Protein AF-A0AAV8Y6T9-F1 (afdb_monomer)

Structure (mmCIF, N/CA/C/O backbone):
data_AF-A0AAV8Y6T9-F1
#
_entry.id   AF-A0AAV8Y6T9-F1
#
loop_
_atom_site.group_PDB
_atom_site.id
_atom_site.type_symbol
_atom_site.label_atom_id
_atom_site.label_alt_id
_atom_site.label_comp_id
_atom_site.label_asym_id
_atom_site.label_entity_id
_atom_site.label_seq_id
_atom_site.pdbx_PDB_ins_code
_atom_site.Cartn_x
_atom_site.Cartn_y
_atom_site.Cartn_z
_atom_site.occupancy
_atom_site.B_iso_or_equiv
_atom_site.auth_seq_id
_atom_site.auth_comp_id
_atom_site.auth_asym_id
_atom_site.auth_atom_id
_atom_site.pdbx_PDB_model_num
ATOM 1 N N . MET A 1 1 ? 7.790 -16.425 -6.623 1.00 87.94 1 MET A N 1
ATOM 2 C CA . MET A 1 1 ? 6.883 -15.996 -5.533 1.00 87.94 1 MET A CA 1
ATOM 3 C C . MET A 1 1 ? 5.404 -16.205 -5.833 1.00 87.94 1 MET A C 1
ATOM 5 O O . MET A 1 1 ? 4.692 -16.566 -4.906 1.00 87.94 1 MET A O 1
ATOM 9 N N . VAL A 1 2 ? 4.935 -16.051 -7.079 1.00 92.38 2 VAL A N 1
ATOM 10 C CA . VAL A 1 2 ? 3.501 -16.151 -7.433 1.00 92.38 2 VAL A CA 1
ATOM 11 C C . VAL A 1 2 ? 2.745 -17.335 -6.791 1.00 92.38 2 VAL A C 1
ATOM 13 O O . VAL A 1 2 ? 1.744 -17.081 -6.124 1.00 92.38 2 VAL A O 1
ATOM 16 N N . PRO A 1 3 ? 3.223 -18.601 -6.853 1.00 91.25 3 PRO A N 1
ATOM 17 C CA . PRO A 1 3 ? 2.473 -19.724 -6.280 1.00 91.25 3 PRO A CA 1
ATOM 18 C C . PRO A 1 3 ? 2.304 -19.658 -4.758 1.00 91.25 3 PRO A C 1
ATOM 20 O O . PRO A 1 3 ? 1.358 -20.244 -4.241 1.00 91.25 3 PRO A O 1
ATOM 23 N N . VAL A 1 4 ? 3.227 -18.984 -4.060 1.00 92.00 4 VAL A N 1
ATOM 24 C CA . VAL A 1 4 ? 3.177 -18.766 -2.606 1.00 92.00 4 VAL A CA 1
ATOM 25 C C . VAL A 1 4 ? 2.139 -17.705 -2.276 1.00 92.00 4 VAL A C 1
ATOM 27 O O . VAL A 1 4 ? 1.294 -17.941 -1.423 1.00 92.00 4 VAL A O 1
ATOM 30 N N . LEU A 1 5 ? 2.177 -16.562 -2.971 1.00 94.25 5 LEU A N 1
ATOM 31 C CA . LEU A 1 5 ? 1.273 -15.437 -2.714 1.00 94.25 5 LEU A CA 1
ATOM 32 C C . LEU A 1 5 ? -0.199 -15.820 -2.939 1.00 94.25 5 LEU A C 1
ATOM 34 O O . LEU A 1 5 ? -1.061 -15.442 -2.150 1.00 94.25 5 LEU A O 1
ATOM 38 N N . ASN A 1 6 ? -0.485 -16.641 -3.954 1.00 94.25 6 ASN A N 1
ATOM 39 C CA . ASN A 1 6 ? -1.842 -17.150 -4.170 1.00 94.25 6 ASN A CA 1
ATOM 40 C C . ASN A 1 6 ? -2.286 -18.111 -3.052 1.00 94.25 6 ASN A C 1
ATOM 42 O O . ASN A 1 6 ? -3.439 -18.077 -2.631 1.00 94.25 6 ASN A O 1
ATOM 46 N N . GLU A 1 7 ? -1.384 -18.959 -2.544 1.00 92.19 7 GLU A N 1
ATOM 47 C CA . GLU A 1 7 ? -1.729 -19.972 -1.535 1.00 92.19 7 GLU A CA 1
ATOM 48 C C . GLU A 1 7 ? -1.997 -19.359 -0.152 1.00 92.19 7 GLU A C 1
ATOM 50 O O . GLU A 1 7 ? -2.866 -19.834 0.576 1.00 92.19 7 GLU A O 1
ATOM 55 N N . ILE A 1 8 ? -1.286 -18.287 0.216 1.00 91.19 8 ILE A N 1
ATOM 56 C CA . ILE A 1 8 ? -1.434 -17.645 1.534 1.00 91.19 8 ILE A CA 1
ATOM 57 C C . ILE A 1 8 ? -2.688 -16.762 1.652 1.00 91.19 8 ILE A C 1
ATOM 59 O O . ILE A 1 8 ? -2.906 -16.152 2.698 1.00 91.19 8 ILE A O 1
ATOM 63 N N . GLY A 1 9 ? -3.516 -16.689 0.605 1.00 92.44 9 GLY A N 1
ATOM 64 C CA . GLY A 1 9 ? -4.764 -15.928 0.619 1.00 92.44 9 GLY A CA 1
ATOM 65 C C . GLY A 1 9 ? -4.553 -14.414 0.580 1.00 92.44 9 GLY A C 1
ATOM 66 O O . GLY A 1 9 ? -5.269 -13.671 1.253 1.00 92.44 9 GLY A O 1
ATOM 67 N N . THR A 1 10 ? -3.557 -13.943 -0.176 1.00 96.88 10 THR A N 1
ATOM 68 C CA . THR A 1 10 ? -3.344 -12.509 -0.391 1.00 96.88 10 THR A CA 1
ATOM 69 C C . THR A 1 10 ? -4.587 -11.883 -1.023 1.00 96.88 10 THR A C 1
ATOM 71 O O . THR A 1 10 ? -5.055 -12.326 -2.065 1.00 96.88 10 THR A O 1
ATOM 74 N N . HIS A 1 11 ? -5.120 -10.831 -0.399 1.00 97.31 11 HIS A N 1
ATOM 75 C CA . HIS A 1 11 ? -6.280 -10.101 -0.924 1.00 97.31 11 HIS A CA 1
ATOM 76 C C . HIS A 1 11 ? -5.881 -8.998 -1.906 1.00 97.31 11 HIS A C 1
ATOM 78 O O . HIS A 1 11 ? -6.668 -8.623 -2.769 1.00 97.31 11 HIS A O 1
ATOM 84 N N . CYS A 1 12 ? -4.689 -8.427 -1.726 1.00 97.81 12 CYS A N 1
ATOM 85 C CA . CYS A 1 12 ? -4.174 -7.316 -2.511 1.00 97.81 12 CYS A CA 1
ATOM 86 C C . CYS A 1 12 ? -2.682 -7.112 -2.212 1.00 97.81 12 CYS A C 1
ATOM 88 O O . CYS A 1 12 ? -2.240 -7.406 -1.099 1.00 97.81 12 CYS A O 1
ATOM 90 N N . ALA A 1 13 ? -1.933 -6.550 -3.158 1.00 98.31 13 ALA A N 1
ATOM 91 C CA . ALA A 1 13 ? -0.565 -6.070 -2.948 1.00 98.31 13 ALA A CA 1
ATOM 92 C C . ALA A 1 13 ? -0.372 -4.683 -3.578 1.00 98.31 13 ALA A C 1
ATOM 94 O O . ALA A 1 13 ? -1.159 -4.283 -4.431 1.00 98.31 13 ALA A O 1
ATOM 95 N N . VAL A 1 14 ? 0.661 -3.947 -3.169 1.00 98.50 14 VAL A N 1
ATOM 96 C CA . VAL A 1 14 ? 1.123 -2.724 -3.847 1.00 98.50 14 VAL A CA 1
ATOM 97 C C . VAL A 1 14 ? 2.447 -3.029 -4.534 1.00 98.50 14 VAL A C 1
ATOM 99 O O . VAL A 1 14 ? 3.271 -3.744 -3.965 1.00 98.50 14 VAL A O 1
ATOM 102 N N . LEU A 1 15 ? 2.633 -2.516 -5.749 1.00 98.31 15 LEU A N 1
ATOM 103 C CA . LEU A 1 15 ? 3.895 -2.670 -6.472 1.00 98.31 15 LEU A CA 1
ATOM 104 C C . LEU A 1 15 ? 5.011 -1.879 -5.776 1.00 98.31 15 LEU A C 1
ATOM 106 O O . LEU A 1 15 ? 4.829 -0.722 -5.390 1.00 98.31 15 LEU A O 1
ATOM 110 N N . GLY A 1 16 ? 6.169 -2.510 -5.627 1.00 97.38 16 GLY A N 1
ATOM 111 C CA . GLY A 1 16 ? 7.410 -1.908 -5.161 1.00 97.38 16 GLY A CA 1
ATOM 112 C C . GLY A 1 16 ? 8.439 -1.758 -6.273 1.00 97.38 16 GLY A C 1
ATOM 113 O O . GLY A 1 16 ? 8.248 -2.221 -7.394 1.00 97.38 16 GLY A O 1
ATOM 114 N N . ASN A 1 17 ? 9.572 -1.129 -5.956 1.00 96.75 17 ASN A N 1
ATOM 115 C CA . ASN A 1 17 ? 10.613 -0.859 -6.950 1.00 96.75 17 ASN A CA 1
ATOM 116 C C . ASN A 1 17 ? 11.182 -2.141 -7.575 1.00 96.75 17 ASN A C 1
ATOM 118 O O . ASN A 1 17 ? 11.379 -2.199 -8.785 1.00 96.75 17 ASN A O 1
ATOM 122 N N . HIS A 1 18 ? 11.380 -3.183 -6.765 1.00 96.62 18 HIS A N 1
ATOM 123 C CA . HIS A 1 18 ? 11.965 -4.446 -7.218 1.00 96.62 18 HIS A CA 1
ATOM 124 C C . HIS A 1 18 ? 11.031 -5.298 -8.088 1.00 96.62 18 HIS A C 1
ATOM 126 O O . HIS A 1 18 ? 11.507 -6.178 -8.802 1.00 96.62 18 HIS A O 1
ATOM 132 N N . ASP A 1 19 ? 9.723 -5.022 -8.105 1.00 97.12 19 ASP A N 1
ATOM 133 C CA . ASP A 1 19 ? 8.804 -5.706 -9.024 1.00 97.12 19 ASP A CA 1
ATOM 134 C C . ASP A 1 19 ? 9.111 -5.351 -10.492 1.00 97.12 19 ASP A C 1
ATOM 136 O O . ASP A 1 19 ? 8.829 -6.128 -11.403 1.00 97.12 19 ASP A O 1
ATOM 140 N N . PHE A 1 20 ? 9.757 -4.203 -10.726 1.00 97.12 20 PHE A N 1
ATOM 141 C CA . PHE A 1 20 ? 10.131 -3.725 -12.054 1.00 97.12 20 PHE A CA 1
ATOM 142 C C . PHE A 1 20 ? 11.523 -4.178 -12.505 1.00 97.12 20 PHE A C 1
ATOM 144 O O . PHE A 1 20 ? 11.870 -3.940 -13.660 1.00 97.12 20 PHE A O 1
ATOM 151 N N . ASP A 1 21 ? 12.317 -4.856 -11.670 1.00 96.19 21 ASP A N 1
ATOM 152 C CA . ASP A 1 21 ? 13.718 -5.212 -11.976 1.00 96.19 21 ASP A CA 1
ATOM 153 C C . ASP A 1 21 ? 13.877 -6.028 -13.273 1.00 96.19 21 ASP A C 1
ATOM 155 O O . ASP A 1 21 ? 14.922 -5.986 -13.923 1.00 96.19 21 ASP A O 1
ATOM 159 N N . HIS A 1 22 ? 12.826 -6.749 -13.671 1.00 95.81 22 HIS A N 1
ATOM 160 C CA . HIS A 1 22 ? 12.786 -7.579 -14.877 1.00 95.81 22 HIS A CA 1
ATOM 161 C C . HIS A 1 22 ? 12.011 -6.944 -16.047 1.00 95.81 22 HIS A C 1
ATOM 163 O O . HIS A 1 22 ? 11.870 -7.562 -17.100 1.00 95.81 22 HIS A O 1
ATOM 169 N N . GLY A 1 23 ? 11.546 -5.702 -15.891 1.00 95.81 23 GLY A N 1
ATOM 170 C CA . GLY A 1 23 ? 10.786 -4.958 -16.895 1.00 95.81 23 GLY A CA 1
ATOM 171 C C . GLY A 1 23 ? 9.288 -5.270 -16.909 1.00 95.81 23 GLY A C 1
ATOM 172 O O . GLY A 1 23 ? 8.818 -6.240 -16.314 1.00 95.81 23 GLY A O 1
ATOM 173 N N . LEU A 1 24 ? 8.527 -4.417 -17.604 1.00 95.31 24 LEU A N 1
ATOM 174 C CA . LEU A 1 24 ? 7.059 -4.457 -17.606 1.00 95.31 24 LEU A CA 1
ATOM 175 C C . LEU A 1 24 ? 6.475 -5.723 -18.232 1.00 95.31 24 LEU A C 1
ATOM 177 O O . LEU A 1 24 ? 5.432 -6.181 -17.776 1.00 95.31 24 LEU A O 1
ATOM 181 N N . GLU A 1 25 ? 7.124 -6.294 -19.248 1.00 95.62 25 GLU A N 1
ATOM 182 C CA . GLU A 1 25 ? 6.633 -7.503 -19.920 1.00 95.62 25 GLU A CA 1
ATOM 183 C C . GLU A 1 25 ? 6.585 -8.687 -18.944 1.00 95.62 25 GLU A C 1
ATOM 185 O O . GLU A 1 25 ? 5.520 -9.256 -18.706 1.00 95.62 25 GLU A O 1
ATOM 190 N N . ILE A 1 26 ? 7.710 -8.976 -18.284 1.00 96.88 26 ILE A N 1
ATOM 191 C CA . ILE A 1 26 ? 7.815 -10.058 -17.295 1.00 96.88 26 ILE A CA 1
ATOM 192 C C . ILE A 1 26 ? 6.926 -9.777 -16.078 1.00 96.88 26 ILE A C 1
ATOM 194 O O . ILE A 1 26 ? 6.233 -10.677 -15.598 1.00 96.88 26 ILE A O 1
ATOM 198 N N . LEU A 1 27 ? 6.897 -8.531 -15.593 1.00 97.38 27 LEU A N 1
ATOM 199 C CA . LEU A 1 27 ? 6.003 -8.149 -14.500 1.00 97.38 27 LEU A CA 1
ATOM 200 C C . LEU A 1 27 ? 4.534 -8.423 -14.859 1.00 97.38 27 LEU A C 1
ATOM 202 O O . LEU A 1 27 ? 3.804 -9.001 -14.056 1.00 97.38 27 LEU A O 1
ATOM 206 N N . SER A 1 28 ? 4.111 -8.075 -16.076 1.00 96.62 28 SER A N 1
ATOM 207 C CA . SER A 1 28 ? 2.737 -8.295 -16.542 1.00 96.62 28 SER A CA 1
ATOM 208 C C . SER A 1 28 ? 2.383 -9.782 -16.581 1.00 96.62 28 SER A C 1
ATOM 210 O O . SER A 1 28 ? 1.285 -10.165 -16.171 1.00 96.62 28 SER A O 1
ATOM 212 N N . GLU A 1 29 ? 3.315 -10.644 -17.000 1.00 97.56 29 GLU A N 1
ATOM 213 C CA . GLU A 1 29 ? 3.132 -12.098 -16.948 1.00 97.56 29 GLU A CA 1
ATOM 214 C C . GLU A 1 29 ? 2.945 -12.611 -15.515 1.00 97.56 29 GLU A C 1
ATOM 216 O O . GLU A 1 29 ? 2.128 -13.505 -15.283 1.00 97.56 29 GLU A O 1
ATOM 221 N N . TRP A 1 30 ? 3.686 -12.075 -14.541 1.00 97.44 30 TRP A N 1
ATOM 222 C CA . TRP A 1 30 ? 3.563 -12.478 -13.136 1.00 97.44 30 TRP A CA 1
ATOM 223 C C . TRP A 1 30 ? 2.281 -11.971 -12.489 1.00 97.44 30 TRP A C 1
ATOM 225 O O . TRP A 1 30 ? 1.612 -12.744 -11.802 1.00 97.44 30 TRP A O 1
ATOM 235 N N . VAL A 1 31 ? 1.899 -10.718 -12.749 1.00 97.62 31 VAL A N 1
ATOM 236 C CA . VAL A 1 31 ? 0.624 -10.145 -12.296 1.00 97.62 31 VAL A CA 1
ATOM 237 C C . VAL A 1 31 ? -0.547 -10.973 -12.832 1.00 97.62 31 VAL A C 1
ATOM 239 O O . VAL A 1 31 ? -1.445 -11.329 -12.070 1.00 97.62 31 VAL A O 1
ATOM 242 N N . ALA A 1 32 ? -0.509 -11.380 -14.104 1.00 97.50 32 ALA A N 1
ATOM 243 C CA . ALA A 1 32 ? -1.546 -12.219 -14.711 1.00 97.50 32 ALA A CA 1
ATOM 244 C C . ALA A 1 32 ? -1.659 -13.628 -14.093 1.00 97.50 32 ALA A C 1
ATOM 246 O O . ALA A 1 32 ? -2.690 -14.281 -14.247 1.00 97.50 32 ALA A O 1
ATOM 247 N N . GLN A 1 33 ? -0.620 -14.105 -13.403 1.00 97.12 33 GLN A N 1
ATOM 248 C CA . GLN A 1 33 ? -0.614 -15.394 -12.706 1.00 97.12 33 GLN A CA 1
ATOM 249 C C . GLN A 1 33 ? -1.032 -15.285 -11.227 1.00 97.12 33 GLN A C 1
ATOM 251 O O . GLN A 1 33 ? -1.174 -16.313 -10.559 1.00 97.12 33 GLN A O 1
ATOM 256 N N . THR A 1 34 ? -1.218 -14.073 -10.692 1.00 97.62 34 THR A N 1
ATOM 257 C CA . THR A 1 34 ? -1.712 -13.874 -9.320 1.00 97.62 34 THR A CA 1
ATOM 258 C C . THR A 1 34 ? -3.238 -13.863 -9.242 1.00 97.62 34 THR A C 1
ATOM 260 O O . THR A 1 34 ? -3.909 -13.316 -10.113 1.00 97.62 34 THR A O 1
ATOM 263 N N . ASP A 1 35 ? -3.791 -14.430 -8.167 1.00 96.75 35 ASP A N 1
ATOM 264 C CA . ASP A 1 35 ? -5.248 -14.531 -7.947 1.00 96.75 35 ASP A CA 1
ATOM 265 C C . ASP A 1 35 ? -5.846 -13.287 -7.254 1.00 96.75 35 ASP A C 1
ATOM 267 O O . ASP A 1 35 ? -7.012 -13.267 -6.856 1.00 96.75 35 ASP A O 1
ATOM 271 N N . PHE A 1 36 ? -5.046 -12.231 -7.105 1.00 97.94 36 PHE A N 1
ATOM 272 C CA . PHE A 1 36 ? -5.386 -10.995 -6.409 1.00 97.94 36 PHE A CA 1
ATOM 273 C C . PHE A 1 36 ? -4.881 -9.775 -7.190 1.00 97.94 36 PHE A C 1
ATOM 275 O O . PHE A 1 36 ? -3.949 -9.883 -7.986 1.00 97.94 36 PHE A O 1
ATOM 282 N N . PRO A 1 37 ? -5.483 -8.591 -6.992 1.00 98.06 37 PRO A N 1
ATOM 283 C CA . PRO A 1 37 ? -5.026 -7.383 -7.657 1.00 98.06 37 PRO A CA 1
ATOM 284 C C . PRO A 1 37 ? -3.747 -6.811 -7.036 1.00 98.06 37 PRO A C 1
ATOM 286 O O . PRO A 1 37 ? -3.584 -6.761 -5.815 1.00 98.06 37 PRO A O 1
ATOM 289 N N . TRP A 1 38 ? -2.898 -6.269 -7.903 1.00 98.75 38 TRP A N 1
ATOM 290 C CA . TRP A 1 38 ? -1.819 -5.358 -7.536 1.00 98.75 38 TRP A CA 1
ATOM 291 C C . TRP A 1 38 ? -2.301 -3.914 -7.663 1.00 98.75 38 TRP A C 1
ATOM 293 O O . TRP A 1 38 ? -3.102 -3.601 -8.548 1.00 98.75 38 TRP A O 1
ATOM 303 N N . LEU A 1 39 ? -1.842 -3.032 -6.779 1.00 98.81 39 LEU A N 1
ATOM 304 C CA . LEU A 1 39 ? -2.210 -1.621 -6.766 1.00 98.81 39 LEU A CA 1
ATOM 305 C C . LEU A 1 39 ? -1.064 -0.737 -7.238 1.00 98.81 39 LEU A C 1
ATOM 307 O O . LEU A 1 39 ? 0.089 -0.921 -6.847 1.00 98.81 39 LEU A O 1
ATOM 311 N N . MET A 1 40 ? -1.448 0.262 -8.023 1.00 98.69 40 MET A N 1
ATOM 312 C CA . MET A 1 40 ? -0.648 1.415 -8.401 1.00 98.69 40 MET A CA 1
ATOM 313 C C . MET A 1 40 ? -1.616 2.590 -8.551 1.00 98.69 40 MET A C 1
ATOM 315 O O . MET A 1 40 ? -2.351 2.690 -9.529 1.00 98.69 40 MET A O 1
ATOM 319 N N . SER A 1 41 ? -1.696 3.449 -7.542 1.00 98.75 41 SER A N 1
ATOM 320 C CA . SER A 1 41 ? -2.690 4.527 -7.488 1.00 98.75 41 SER A CA 1
ATOM 321 C C . SER A 1 41 ? -2.174 5.851 -8.035 1.00 98.75 41 SER A C 1
ATOM 323 O O . SER A 1 41 ? -2.980 6.703 -8.405 1.00 98.75 41 SER A O 1
ATOM 325 N N . ASN A 1 42 ? -0.855 6.051 -8.048 1.00 98.62 42 ASN A N 1
ATOM 326 C CA . ASN A 1 42 ? -0.250 7.359 -8.293 1.00 98.62 42 ASN A CA 1
ATOM 327 C C . ASN A 1 42 ? 0.881 7.355 -9.332 1.00 98.62 42 ASN A C 1
ATOM 329 O O . ASN A 1 42 ? 1.594 8.349 -9.446 1.00 98.62 42 ASN A O 1
ATOM 333 N N . VAL A 1 43 ? 1.019 6.283 -10.117 1.00 98.44 43 VAL A N 1
ATOM 334 C CA . VAL A 1 43 ? 1.915 6.249 -11.282 1.00 98.44 43 VAL A CA 1
ATOM 335 C C . VAL A 1 43 ? 1.167 5.700 -12.484 1.00 98.44 43 VAL A C 1
ATOM 337 O O . VAL A 1 43 ? 0.665 4.575 -12.461 1.00 98.44 43 VAL A O 1
ATOM 340 N N . MET A 1 44 ? 1.098 6.507 -13.535 1.00 98.31 44 MET A N 1
ATOM 341 C CA . MET A 1 44 ? 0.469 6.157 -14.803 1.00 98.31 44 MET A CA 1
ATOM 342 C C . MET A 1 44 ? 1.538 5.900 -15.856 1.00 98.31 44 MET A C 1
ATOM 344 O O . MET A 1 44 ? 2.531 6.622 -15.917 1.00 98.31 44 MET A O 1
ATOM 348 N N . ASP A 1 45 ? 1.310 4.902 -16.693 1.00 97.19 45 ASP A N 1
ATOM 349 C CA . ASP A 1 45 ? 2.041 4.694 -17.935 1.00 97.19 45 ASP A CA 1
ATOM 350 C C . ASP A 1 45 ? 1.466 5.632 -19.012 1.00 97.19 45 ASP A C 1
ATOM 352 O O . ASP A 1 45 ? 0.262 5.621 -19.290 1.00 97.19 45 ASP A O 1
ATOM 356 N N . ASN A 1 46 ? 2.323 6.475 -19.594 1.00 97.31 46 ASN A N 1
ATOM 357 C CA . ASN A 1 46 ? 1.926 7.482 -20.576 1.00 97.31 46 ASN A CA 1
ATOM 358 C C . ASN A 1 46 ? 1.554 6.872 -21.935 1.00 97.31 46 ASN A C 1
ATOM 360 O O . ASN A 1 46 ? 0.791 7.492 -22.676 1.00 97.31 46 ASN A O 1
ATOM 364 N N . GLU A 1 47 ? 2.062 5.682 -22.269 1.00 95.25 47 GLU A N 1
ATOM 365 C CA . GLU A 1 47 ? 1.729 4.991 -23.515 1.00 95.25 47 GLU A CA 1
ATOM 366 C C . GLU A 1 47 ? 0.303 4.442 -23.456 1.00 95.25 47 GLU A C 1
ATOM 368 O O . GLU A 1 47 ? -0.504 4.665 -24.362 1.00 95.25 47 GLU A O 1
ATOM 373 N N . THR A 1 48 ? -0.031 3.745 -22.370 1.00 96.00 48 THR A N 1
ATOM 374 C CA . THR A 1 48 ? -1.330 3.074 -22.243 1.00 96.00 48 THR A CA 1
ATOM 375 C C . THR A 1 48 ? -2.402 3.935 -21.580 1.00 96.00 48 THR A C 1
ATOM 377 O O . THR A 1 48 ? -3.593 3.635 -21.705 1.00 96.00 48 THR A O 1
ATOM 380 N N . GLY A 1 49 ? -2.014 4.985 -20.851 1.00 96.88 49 GLY A N 1
ATOM 381 C CA . GLY A 1 49 ? -2.912 5.783 -20.015 1.00 96.88 49 GLY A CA 1
ATOM 382 C C . GLY A 1 49 ? -3.495 5.007 -18.828 1.00 96.88 49 GLY A C 1
ATOM 383 O O . GLY A 1 49 ? -4.488 5.440 -18.239 1.00 96.88 49 GLY A O 1
ATOM 384 N N . ARG A 1 50 ? -2.921 3.846 -18.491 1.00 97.44 50 ARG A N 1
ATOM 385 C CA . ARG A 1 50 ? -3.330 2.970 -17.382 1.00 97.44 50 ARG A CA 1
ATOM 386 C C . ARG A 1 50 ? -2.294 3.030 -16.253 1.00 97.44 50 ARG A C 1
ATOM 388 O O . ARG A 1 50 ? -1.197 3.545 -16.469 1.00 97.44 50 ARG A O 1
ATOM 395 N N . PRO A 1 51 ? -2.619 2.559 -15.038 1.00 98.19 51 PRO A N 1
ATOM 396 C CA . PRO A 1 51 ? -1.621 2.499 -13.982 1.00 98.19 51 PRO A CA 1
ATOM 397 C C . PRO A 1 51 ? -0.454 1.590 -14.365 1.00 98.19 51 PRO A C 1
ATOM 399 O O . PRO A 1 51 ? -0.647 0.551 -15.001 1.00 98.19 51 PRO A O 1
ATOM 402 N N . LEU A 1 52 ? 0.750 1.991 -13.966 1.00 97.94 52 LEU A N 1
ATOM 403 C CA . LEU A 1 52 ? 1.980 1.280 -14.297 1.00 97.94 52 LEU A CA 1
ATOM 404 C C . LEU A 1 52 ? 1.959 -0.165 -13.756 1.00 97.94 52 LEU A C 1
ATOM 406 O O . LEU A 1 52 ? 1.477 -0.412 -12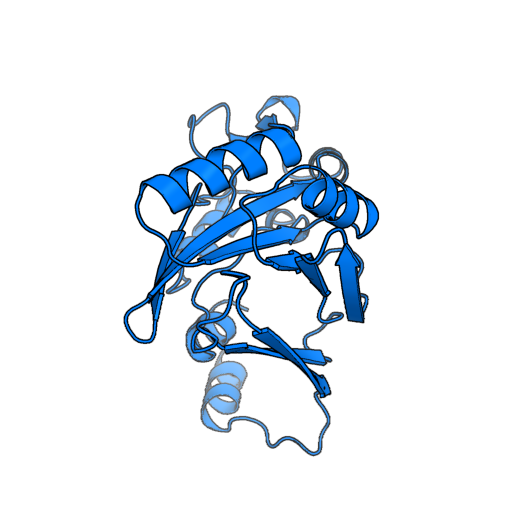.650 1.00 97.94 52 LEU A O 1
ATOM 410 N N . GLY A 1 53 ? 2.506 -1.111 -14.528 1.00 96.69 53 GLY A N 1
ATOM 411 C CA . GLY A 1 53 ? 2.674 -2.509 -14.103 1.00 96.69 53 GLY A CA 1
ATOM 412 C C . GLY A 1 53 ? 1.369 -3.302 -13.986 1.00 96.69 53 GLY A C 1
ATOM 413 O O . GLY A 1 53 ? 1.266 -4.171 -13.128 1.00 96.69 53 GLY A O 1
ATOM 414 N N . GLU A 1 54 ? 0.359 -2.974 -14.802 1.00 97.25 54 GLU A N 1
ATOM 415 C CA . GLU A 1 54 ? -0.985 -3.586 -14.759 1.00 97.25 54 GLU A CA 1
ATOM 416 C C . GLU A 1 54 ? -1.703 -3.401 -13.402 1.00 97.25 54 GLU A C 1
ATOM 418 O O . GLU A 1 54 ? -2.631 -4.136 -13.046 1.00 97.25 54 GLU A O 1
ATOM 423 N N . GLY A 1 55 ? -1.291 -2.384 -12.639 1.00 97.81 55 GLY A N 1
ATOM 424 C CA . GLY A 1 55 ? -1.878 -2.054 -11.350 1.00 97.81 55 GLY A CA 1
ATOM 425 C C . GLY A 1 55 ? -3.317 -1.541 -11.457 1.00 97.81 55 GLY A C 1
ATOM 426 O O . GLY A 1 55 ? -3.756 -0.970 -12.459 1.00 97.81 55 GLY A O 1
ATOM 427 N N . ARG A 1 56 ? -4.077 -1.703 -10.375 1.00 98.44 56 ARG A N 1
ATOM 428 C CA . ARG A 1 56 ? -5.371 -1.040 -10.180 1.00 98.44 56 ARG A CA 1
ATOM 429 C C . ARG A 1 56 ? -5.192 0.236 -9.369 1.00 98.44 56 ARG A C 1
ATOM 431 O O . ARG A 1 56 ? -4.380 0.282 -8.448 1.00 98.44 56 ARG A O 1
ATOM 438 N N . ILE A 1 57 ? -6.010 1.246 -9.666 1.00 98.38 57 ILE A N 1
ATOM 439 C CA . ILE A 1 57 ? -5.985 2.513 -8.921 1.00 98.38 57 ILE A CA 1
ATOM 440 C C . ILE A 1 57 ? -6.487 2.307 -7.490 1.00 98.38 57 ILE A C 1
ATOM 442 O O . ILE A 1 57 ? -5.884 2.814 -6.555 1.00 98.38 57 ILE A O 1
ATOM 446 N N . THR A 1 58 ? -7.574 1.564 -7.297 1.00 98.69 58 THR A N 1
ATOM 447 C CA . THR A 1 58 ? -8.110 1.220 -5.974 1.00 98.69 58 THR A CA 1
ATOM 448 C C . THR A 1 58 ? -8.645 -0.207 -5.979 1.00 98.69 58 THR A C 1
ATOM 450 O O . THR A 1 58 ? -8.857 -0.817 -7.035 1.00 98.69 58 THR A O 1
ATOM 453 N N . HIS A 1 59 ? -8.888 -0.752 -4.792 1.00 98.62 59 HIS A N 1
ATOM 454 C CA . HIS A 1 59 ? -9.612 -2.005 -4.626 1.00 98.62 59 HIS A CA 1
ATOM 455 C C . HIS A 1 59 ? -10.523 -1.938 -3.398 1.00 98.62 59 HIS A C 1
ATOM 457 O O . HIS A 1 59 ? -10.260 -1.181 -2.471 1.00 98.62 59 HIS A O 1
ATOM 463 N N . VAL A 1 60 ? -11.611 -2.707 -3.396 1.00 98.62 60 VAL A N 1
ATOM 464 C CA . VAL A 1 60 ? -12.525 -2.802 -2.255 1.00 98.62 60 VAL A CA 1
ATOM 465 C C . VAL A 1 60 ? -12.690 -4.267 -1.902 1.00 98.62 60 VAL A C 1
ATOM 467 O O . VAL A 1 60 ? -13.056 -5.074 -2.758 1.00 98.62 60 VAL A O 1
ATOM 470 N N . VAL A 1 61 ? -12.453 -4.592 -0.637 1.00 98.00 61 VAL A N 1
ATOM 471 C CA . VAL A 1 61 ? -12.675 -5.923 -0.073 1.00 98.00 61 VAL A CA 1
ATOM 472 C C . VAL A 1 61 ? -13.914 -5.877 0.812 1.00 98.00 61 VAL A C 1
ATOM 474 O O . VAL A 1 61 ? -14.099 -4.949 1.597 1.00 98.00 61 VAL A O 1
ATOM 477 N N . HIS A 1 62 ? -14.773 -6.886 0.682 1.00 96.94 62 HIS A N 1
ATOM 478 C CA . HIS A 1 62 ? -15.897 -7.089 1.588 1.00 96.94 62 HIS A CA 1
ATOM 479 C C . HIS A 1 62 ? -15.484 -8.093 2.659 1.00 96.94 62 HIS A C 1
ATOM 481 O O . HIS A 1 62 ? -15.176 -9.240 2.339 1.00 96.94 62 HIS A O 1
ATOM 487 N N . TRP A 1 63 ? -15.484 -7.671 3.919 1.00 93.75 63 TRP A N 1
ATOM 488 C CA . TRP A 1 63 ? -15.070 -8.515 5.033 1.00 93.75 63 TRP A CA 1
ATOM 489 C C . TRP A 1 63 ? -15.972 -8.281 6.234 1.00 93.75 63 TRP A C 1
ATOM 491 O O . TRP A 1 63 ? -16.173 -7.142 6.638 1.00 93.75 63 TRP A O 1
ATOM 501 N N . ASP A 1 64 ? -16.541 -9.357 6.775 1.00 91.50 64 ASP A N 1
ATOM 502 C CA . ASP A 1 64 ? -17.420 -9.315 7.951 1.00 91.50 64 ASP A CA 1
ATOM 503 C C . ASP A 1 64 ? -18.539 -8.251 7.864 1.00 91.50 64 ASP A C 1
ATOM 505 O O . ASP A 1 64 ? -18.786 -7.461 8.772 1.00 91.50 64 ASP A O 1
ATOM 509 N N . GLY A 1 65 ? -19.186 -8.167 6.695 1.00 92.69 65 GLY A N 1
ATOM 510 C CA . GLY A 1 65 ? -20.255 -7.196 6.433 1.00 92.69 65 GLY A CA 1
ATOM 511 C C . GLY A 1 65 ? -19.793 -5.747 6.223 1.00 92.69 65 GLY A C 1
ATOM 512 O O . GLY A 1 65 ? -20.640 -4.882 6.011 1.00 92.69 65 GLY A O 1
ATOM 513 N N . ARG A 1 66 ? -18.483 -5.478 6.234 1.00 94.88 66 ARG A N 1
ATOM 514 C CA . ARG A 1 66 ? -17.877 -4.159 6.005 1.00 94.88 66 ARG A CA 1
ATOM 515 C C . ARG A 1 66 ? -17.237 -4.053 4.631 1.00 94.88 66 ARG A C 1
ATOM 517 O O . ARG A 1 66 ? -16.808 -5.051 4.050 1.00 94.88 66 ARG A O 1
ATOM 524 N N . ARG A 1 67 ? -17.148 -2.827 4.123 1.00 97.69 67 ARG A N 1
ATOM 525 C CA . ARG A 1 67 ? -16.434 -2.477 2.891 1.00 97.69 67 ARG A CA 1
ATOM 526 C C . ARG A 1 67 ? -15.124 -1.789 3.240 1.00 97.69 67 ARG A C 1
ATOM 528 O O . ARG A 1 67 ? -15.126 -0.698 3.802 1.00 97.69 67 ARG A O 1
ATOM 535 N N . ILE A 1 68 ? -14.014 -2.426 2.889 1.00 98.44 68 ILE A N 1
ATOM 536 C CA . ILE A 1 68 ? -12.663 -1.939 3.159 1.00 98.44 68 ILE A CA 1
ATOM 537 C C . ILE A 1 68 ? -12.056 -1.456 1.845 1.00 98.44 68 ILE A C 1
ATOM 539 O O . ILE A 1 68 ? -11.814 -2.257 0.942 1.00 98.44 68 ILE A O 1
ATOM 543 N N . GLY A 1 69 ? -11.848 -0.149 1.728 1.00 98.75 69 GLY A N 1
ATOM 544 C CA . GLY A 1 69 ? -11.195 0.479 0.586 1.00 98.75 69 GLY A CA 1
ATOM 545 C C . GLY A 1 69 ? -9.675 0.388 0.696 1.00 98.75 69 GLY A C 1
ATOM 546 O O . GLY A 1 69 ? -9.115 0.530 1.779 1.00 98.75 69 GLY A O 1
ATOM 547 N N . LEU A 1 70 ? -9.009 0.160 -0.429 1.00 98.88 70 LEU A N 1
ATOM 548 C CA . LEU A 1 70 ? -7.564 -0.002 -0.533 1.00 98.88 70 LEU A CA 1
ATOM 549 C C . LEU A 1 70 ? -7.013 0.949 -1.600 1.00 98.88 70 LEU A C 1
ATOM 551 O O . LEU A 1 70 ? -7.527 0.991 -2.724 1.00 98.88 70 LEU A O 1
ATOM 555 N N . VAL A 1 71 ? -5.943 1.665 -1.258 1.00 98.81 71 VAL A N 1
ATOM 556 C CA . VAL A 1 71 ? -5.134 2.478 -2.182 1.00 98.81 71 VAL A CA 1
ATOM 557 C C . VAL A 1 71 ? -3.678 2.009 -2.129 1.00 98.81 71 VAL A C 1
ATOM 559 O O . VAL A 1 71 ? -3.210 1.606 -1.068 1.00 98.81 71 VAL A O 1
ATOM 562 N N . GLY A 1 72 ? -2.972 2.025 -3.260 1.00 98.75 72 GLY A N 1
ATOM 563 C CA . GLY A 1 72 ? -1.574 1.608 -3.388 1.00 98.75 72 GLY A CA 1
ATOM 564 C C . GLY A 1 72 ? -0.682 2.769 -3.801 1.00 98.75 72 GLY A C 1
ATOM 565 O O . GLY A 1 72 ? -0.706 3.166 -4.962 1.00 98.75 72 GLY A O 1
ATOM 566 N N . LEU A 1 73 ? 0.096 3.319 -2.875 1.00 98.81 73 LEU A N 1
ATOM 567 C CA . LEU A 1 73 ? 0.874 4.538 -3.106 1.00 98.81 73 LEU A CA 1
ATOM 568 C C . LEU A 1 73 ? 2.375 4.267 -3.077 1.00 98.81 73 LEU A C 1
ATOM 570 O O . LEU A 1 73 ? 2.881 3.531 -2.228 1.00 98.81 73 LEU A O 1
ATOM 574 N N . VAL A 1 74 ? 3.092 4.910 -3.989 1.00 98.44 74 VAL A N 1
ATOM 575 C CA . VAL A 1 74 ? 4.547 4.797 -4.102 1.00 98.44 74 VAL A CA 1
ATOM 576 C C . VAL A 1 74 ? 5.205 6.170 -4.063 1.00 98.44 74 VAL A C 1
ATOM 578 O O . VAL A 1 74 ? 4.559 7.186 -4.336 1.00 98.44 74 VAL A O 1
ATOM 581 N N . GLU A 1 75 ? 6.490 6.210 -3.720 1.00 95.50 75 GLU A N 1
ATOM 582 C CA . GLU A 1 75 ? 7.266 7.448 -3.679 1.00 95.50 75 GLU A CA 1
ATOM 583 C C . GLU A 1 75 ? 8.007 7.676 -4.999 1.00 95.50 75 GLU A C 1
ATOM 585 O O . GLU A 1 75 ? 8.388 6.732 -5.694 1.00 95.50 75 GLU A O 1
ATOM 590 N N . LYS A 1 76 ? 8.208 8.946 -5.360 1.00 95.19 76 LYS A N 1
ATOM 591 C CA . LYS A 1 76 ? 8.835 9.310 -6.636 1.00 95.19 76 LYS A CA 1
ATOM 592 C C . LYS A 1 76 ? 10.295 8.867 -6.690 1.00 95.19 76 LYS A C 1
ATOM 594 O O . LYS A 1 76 ? 10.817 8.530 -7.747 1.00 95.19 76 LYS A O 1
ATOM 599 N N . GLU A 1 77 ? 10.957 8.881 -5.542 1.00 93.69 77 GLU A N 1
ATOM 600 C CA . GLU A 1 77 ? 12.395 8.722 -5.435 1.00 93.69 77 GLU A CA 1
ATOM 601 C C . GLU A 1 77 ? 12.884 7.363 -5.925 1.00 93.69 77 GLU A C 1
ATOM 603 O O . GLU A 1 77 ? 13.943 7.323 -6.541 1.00 93.69 77 GLU A O 1
ATOM 608 N N . TRP A 1 78 ? 12.158 6.265 -5.682 1.00 92.44 78 TRP A N 1
ATOM 609 C CA . TRP A 1 78 ? 12.577 4.977 -6.240 1.00 92.44 78 TRP A CA 1
ATOM 610 C C . TRP A 1 78 ? 12.139 4.794 -7.692 1.00 92.44 78 TRP A C 1
ATOM 612 O O . TRP A 1 78 ? 12.841 4.103 -8.430 1.00 92.44 78 TRP A O 1
ATOM 622 N N . LEU A 1 79 ? 11.050 5.434 -8.139 1.00 91.19 79 LEU A N 1
ATOM 623 C CA . LEU A 1 79 ? 10.637 5.411 -9.550 1.00 91.19 79 LEU A CA 1
ATOM 624 C C . LEU A 1 79 ? 11.757 5.966 -10.443 1.00 91.19 79 LEU A C 1
ATOM 626 O O . LEU A 1 79 ? 12.099 5.365 -11.457 1.00 91.19 79 LEU A O 1
ATOM 630 N N . ASP A 1 80 ? 12.403 7.044 -9.992 1.00 90.69 80 ASP A N 1
ATOM 631 C CA . ASP A 1 80 ? 13.542 7.677 -10.667 1.00 90.69 80 ASP A CA 1
ATOM 632 C C . ASP A 1 80 ? 14.817 6.791 -10.687 1.00 90.69 80 ASP A C 1
ATOM 634 O O . ASP A 1 80 ? 15.796 7.137 -11.349 1.00 90.69 80 ASP A O 1
ATOM 638 N N . THR A 1 81 ? 14.838 5.658 -9.969 1.00 91.25 81 THR A N 1
ATOM 639 C CA . THR A 1 81 ? 16.001 4.745 -9.885 1.00 91.25 81 THR A CA 1
ATOM 640 C C . THR A 1 81 ? 15.851 3.449 -10.680 1.00 91.25 81 THR A C 1
ATOM 642 O O . THR A 1 81 ? 16.798 2.664 -10.741 1.00 91.25 81 THR A O 1
ATOM 645 N N . LEU A 1 82 ? 14.688 3.202 -11.286 1.00 93.25 82 LEU A N 1
ATOM 646 C CA . LEU A 1 82 ? 14.430 1.964 -12.017 1.00 93.25 82 LEU A CA 1
ATOM 647 C C . LE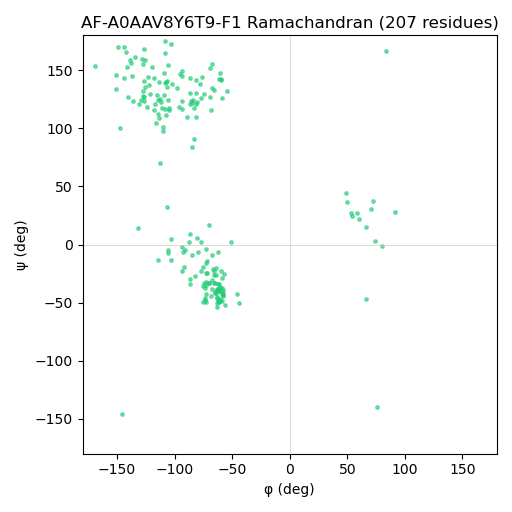U A 1 82 ? 15.262 1.904 -13.300 1.00 93.25 82 LEU A C 1
ATOM 649 O O . LEU A 1 82 ? 15.199 2.791 -14.144 1.00 93.25 82 LEU A O 1
ATOM 653 N N . ALA A 1 83 ? 16.016 0.821 -13.482 1.00 93.75 83 ALA A N 1
ATOM 654 C CA . ALA A 1 83 ? 16.836 0.635 -14.682 1.00 93.75 83 ALA A CA 1
ATOM 655 C C . ALA A 1 83 ? 16.017 0.237 -15.924 1.00 93.75 83 ALA A C 1
ATOM 657 O O . ALA A 1 83 ? 16.498 0.344 -17.050 1.00 93.75 83 ALA A O 1
ATOM 658 N N . THR A 1 84 ? 14.805 -0.269 -15.712 1.00 95.12 84 THR A N 1
ATOM 659 C CA . THR A 1 84 ? 13.939 -0.882 -16.730 1.00 95.12 84 THR A CA 1
ATOM 660 C C . THR A 1 84 ? 12.769 0.004 -17.138 1.00 95.12 84 THR A C 1
ATOM 662 O O . THR A 1 84 ? 12.051 -0.344 -18.072 1.00 95.12 84 THR A O 1
ATOM 665 N N . ILE A 1 85 ? 12.572 1.129 -16.447 1.00 93.19 85 ILE A N 1
ATOM 666 C CA . ILE A 1 85 ? 11.492 2.083 -16.687 1.00 93.19 85 ILE A CA 1
ATOM 667 C C . ILE A 1 85 ? 12.128 3.430 -16.988 1.00 93.19 85 ILE A C 1
ATOM 669 O O . ILE A 1 85 ? 12.968 3.901 -16.226 1.00 93.19 85 ILE A O 1
ATOM 673 N N . ASN A 1 86 ? 11.710 4.066 -18.078 1.00 92.38 86 ASN A N 1
ATOM 674 C CA . ASN A 1 86 ? 12.058 5.453 -18.343 1.00 92.38 86 ASN A CA 1
ATOM 675 C C . ASN A 1 86 ? 11.085 6.371 -17.577 1.00 92.38 86 ASN A C 1
ATOM 677 O O . ASN A 1 86 ? 9.890 6.354 -17.878 1.00 92.38 86 ASN A O 1
ATOM 681 N N . PRO A 1 87 ? 11.545 7.203 -16.624 1.00 88.88 87 PRO A N 1
ATOM 682 C CA . PRO A 1 87 ? 10.648 8.082 -15.875 1.00 88.88 87 PRO A CA 1
ATOM 683 C C . PRO A 1 87 ? 9.851 9.050 -16.762 1.00 88.88 87 PRO A C 1
ATOM 685 O O . PRO A 1 87 ? 8.725 9.392 -16.411 1.00 88.88 87 PRO A O 1
ATOM 688 N N . GLU A 1 88 ? 10.381 9.453 -17.926 1.00 92.12 88 GLU A N 1
ATOM 689 C CA . GLU A 1 88 ? 9.681 10.327 -18.888 1.00 92.12 88 GLU A CA 1
ATOM 690 C C . GLU A 1 88 ? 8.457 9.652 -19.538 1.00 92.12 88 GLU A C 1
ATOM 692 O O . GLU A 1 88 ? 7.539 10.327 -20.010 1.00 92.12 88 GLU A O 1
ATOM 697 N N . GLU A 1 89 ? 8.409 8.320 -19.531 1.00 94.75 89 GLU A N 1
ATOM 698 C CA . GLU A 1 89 ? 7.282 7.517 -20.025 1.00 94.75 89 GLU A CA 1
ATOM 699 C C . GLU A 1 89 ? 6.222 7.281 -18.944 1.00 94.75 89 GLU A C 1
ATOM 701 O O . GLU A 1 89 ? 5.197 6.651 -19.194 1.00 94.75 89 GLU A O 1
ATOM 706 N N . THR A 1 90 ? 6.421 7.840 -17.750 1.00 97.19 90 THR A N 1
ATOM 707 C CA . THR A 1 90 ? 5.470 7.740 -16.646 1.00 97.19 90 THR A CA 1
ATOM 708 C C . THR A 1 90 ? 4.979 9.111 -16.202 1.00 97.19 90 THR A C 1
ATOM 710 O O . THR A 1 90 ? 5.661 10.126 -16.341 1.00 97.19 90 THR A O 1
ATOM 713 N N . THR A 1 91 ? 3.774 9.154 -15.644 1.00 97.81 91 THR A N 1
ATOM 714 C CA . THR A 1 91 ? 3.263 10.318 -14.922 1.00 97.81 91 THR A CA 1
ATOM 715 C C . THR A 1 91 ? 3.092 9.947 -13.459 1.00 97.81 91 THR A C 1
ATOM 717 O O . THR A 1 91 ? 2.221 9.150 -13.108 1.00 97.81 91 THR A O 1
ATOM 720 N N . PHE A 1 92 ? 3.912 10.554 -12.605 1.00 98.12 92 PHE A N 1
ATOM 721 C CA . PHE A 1 92 ? 3.785 10.471 -11.155 1.00 98.12 92 PHE A CA 1
ATOM 722 C C . PHE A 1 92 ? 2.830 11.553 -10.637 1.00 98.12 92 PHE A C 1
ATOM 724 O O . PHE A 1 92 ? 2.992 12.735 -10.949 1.00 98.12 92 PHE A O 1
ATOM 731 N N . LEU A 1 93 ? 1.870 11.153 -9.808 1.00 98.19 93 LEU A N 1
ATOM 732 C CA . LEU A 1 93 ? 1.047 12.043 -8.995 1.00 98.19 93 LEU A CA 1
ATOM 733 C C . LEU A 1 93 ? 1.557 12.005 -7.548 1.00 98.19 93 LEU A C 1
ATOM 735 O O . LEU A 1 93 ? 1.866 10.931 -7.029 1.00 98.19 93 LEU A O 1
ATOM 739 N N . ASP A 1 94 ? 1.629 13.166 -6.890 1.00 98.38 94 ASP A N 1
ATOM 740 C CA . ASP A 1 94 ? 2.039 13.234 -5.484 1.00 98.38 94 ASP A CA 1
ATOM 741 C C . ASP A 1 94 ? 1.169 12.304 -4.625 1.00 98.38 94 ASP A C 1
ATOM 743 O O . ASP A 1 94 ? -0.059 12.272 -4.743 1.00 98.38 94 ASP A O 1
ATOM 747 N N . PHE A 1 95 ? 1.822 11.503 -3.783 1.00 98.50 95 PHE A N 1
ATOM 748 C CA . PHE A 1 95 ? 1.155 10.451 -3.022 1.00 98.50 95 PHE A CA 1
ATOM 749 C C . PHE A 1 95 ? 0.161 11.005 -1.993 1.00 98.50 95 PHE A C 1
ATOM 751 O O . PHE A 1 95 ? -0.806 10.318 -1.668 1.00 98.50 95 PHE A O 1
ATOM 758 N N . VAL A 1 96 ? 0.353 12.235 -1.501 1.00 98.62 96 VAL A N 1
ATOM 759 C CA . VAL A 1 96 ? -0.602 12.900 -0.606 1.00 98.62 96 VAL A CA 1
ATOM 760 C C . VAL A 1 96 ? -1.822 13.342 -1.401 1.00 98.62 96 VAL A C 1
ATOM 762 O O . VAL A 1 96 ? -2.944 13.040 -1.007 1.00 98.62 96 VAL A O 1
ATOM 765 N N . GLU A 1 97 ? -1.623 13.997 -2.547 1.00 98.56 97 GLU A N 1
ATOM 766 C CA . GLU A 1 97 ? -2.734 14.430 -3.406 1.00 98.56 97 GLU A CA 1
ATOM 767 C C . GLU A 1 97 ? -3.576 13.238 -3.887 1.00 98.56 97 GLU A C 1
ATOM 769 O O . GLU A 1 97 ? -4.809 13.252 -3.792 1.00 98.56 97 GLU A O 1
ATOM 774 N N . ALA A 1 98 ? -2.914 12.180 -4.366 1.00 98.62 98 ALA A N 1
ATOM 775 C CA . ALA A 1 98 ? -3.562 10.946 -4.793 1.00 98.62 98 ALA A CA 1
ATOM 776 C C . ALA A 1 98 ? -4.275 10.254 -3.623 1.00 98.62 98 ALA A C 1
ATOM 778 O O . ALA A 1 98 ? -5.454 9.914 -3.734 1.00 98.62 98 ALA A O 1
ATOM 779 N N . GLY A 1 99 ? -3.575 10.075 -2.498 1.00 98.62 99 GLY A N 1
ATOM 780 C CA . GLY A 1 99 ? -4.092 9.413 -1.306 1.00 98.62 99 GLY A CA 1
ATOM 781 C C . GLY A 1 99 ? -5.327 10.109 -0.748 1.00 98.62 99 GLY A C 1
ATOM 782 O O . GLY A 1 99 ? -6.350 9.459 -0.550 1.00 98.62 99 GLY A O 1
ATOM 783 N N . GLN A 1 100 ? -5.278 11.433 -0.583 1.00 98.38 100 GLN A N 1
ATOM 784 C CA . GLN A 1 100 ? -6.396 12.225 -0.074 1.00 98.38 100 GLN A CA 1
ATOM 785 C C . GLN A 1 100 ? -7.617 12.116 -0.989 1.00 98.38 100 GLN A C 1
ATOM 787 O O . GLN A 1 100 ? -8.722 11.831 -0.527 1.00 98.38 100 GLN A O 1
ATOM 792 N N . LYS A 1 101 ? -7.426 12.299 -2.301 1.00 98.62 101 LYS A N 1
ATOM 793 C CA . LYS A 1 101 ? -8.517 12.229 -3.279 1.00 98.62 101 LYS A CA 1
ATOM 794 C C . LYS A 1 101 ? -9.174 10.849 -3.302 1.00 98.62 101 LYS A C 1
ATOM 796 O O . LYS A 1 101 ? -10.400 10.753 -3.289 1.00 98.62 101 LYS A O 1
ATOM 801 N N . LEU A 1 102 ? -8.371 9.788 -3.373 1.00 98.81 102 LEU A N 1
ATOM 802 C CA . LEU A 1 102 ? -8.872 8.422 -3.515 1.00 98.81 102 LEU A CA 1
ATOM 803 C C . LEU A 1 102 ? -9.490 7.902 -2.216 1.00 98.81 102 LEU A C 1
ATOM 805 O O . LEU A 1 102 ? -10.519 7.234 -2.267 1.00 98.81 102 LEU A O 1
ATOM 809 N N . ALA A 1 103 ? -8.923 8.245 -1.057 1.00 98.62 103 ALA A N 1
ATOM 810 C CA . ALA A 1 103 ? -9.511 7.895 0.231 1.00 98.62 103 ALA A CA 1
ATOM 811 C C . ALA A 1 103 ? -10.878 8.568 0.422 1.00 98.62 103 ALA A C 1
ATOM 813 O O . ALA A 1 103 ? -11.856 7.884 0.732 1.00 98.62 103 ALA A O 1
ATOM 814 N N . ALA A 1 104 ? -10.982 9.869 0.125 1.00 98.56 104 ALA A N 1
ATOM 815 C CA . ALA A 1 104 ? -12.253 10.589 0.156 1.00 98.56 104 ALA A CA 1
ATOM 816 C C . ALA A 1 104 ? -13.290 9.966 -0.796 1.00 98.56 104 ALA A C 1
ATOM 818 O O . ALA A 1 104 ? -14.452 9.788 -0.425 1.00 98.56 104 ALA A O 1
ATOM 819 N N . GLN A 1 105 ? -12.875 9.586 -2.010 1.00 98.62 105 GLN A N 1
ATOM 820 C CA . GLN A 1 105 ? -13.739 8.890 -2.964 1.00 98.62 105 GLN A CA 1
ATOM 821 C C . GLN A 1 105 ? -14.236 7.547 -2.403 1.00 98.62 105 GLN A C 1
ATOM 823 O O . GLN A 1 105 ? -15.435 7.286 -2.430 1.00 98.62 105 GLN A O 1
ATOM 828 N N . LEU A 1 106 ? -13.351 6.711 -1.853 1.00 98.69 106 LEU A N 1
ATOM 829 C CA . LEU A 1 106 ? -13.718 5.406 -1.287 1.00 98.69 106 LEU A CA 1
ATOM 830 C C . LEU A 1 106 ? -14.702 5.539 -0.115 1.00 98.69 106 LEU A C 1
ATOM 832 O O . LEU A 1 106 ? -15.653 4.759 -0.019 1.00 98.69 106 LEU A O 1
ATOM 836 N N . LYS A 1 107 ? -14.521 6.547 0.749 1.00 97.69 107 LYS A N 1
ATOM 837 C CA . LYS A 1 107 ? -15.476 6.874 1.821 1.00 97.69 107 LYS A CA 1
ATOM 838 C C . LYS A 1 107 ? -16.834 7.301 1.251 1.00 97.69 107 LYS A C 1
ATOM 840 O O . LYS A 1 107 ? -17.859 6.785 1.688 1.00 97.69 107 LYS A O 1
ATOM 845 N N . GLN A 1 108 ? -16.863 8.167 0.232 1.00 97.94 108 GLN A N 1
ATOM 846 C CA . GLN A 1 108 ? -18.105 8.575 -0.452 1.00 97.94 108 GLN A CA 1
ATOM 847 C C . GLN A 1 108 ? -18.818 7.402 -1.133 1.00 97.94 108 GLN A C 1
ATOM 849 O O . GLN A 1 108 ? -20.046 7.343 -1.153 1.00 97.94 108 GLN A O 1
ATOM 854 N N . GLU A 1 109 ? -18.057 6.443 -1.654 1.00 97.75 109 GLU A N 1
ATOM 855 C CA . GLU A 1 109 ? -18.580 5.205 -2.227 1.00 97.75 109 GLU A CA 1
ATOM 856 C C . GLU A 1 109 ? -19.107 4.232 -1.166 1.00 97.75 109 GLU A C 1
ATOM 858 O O . GLU A 1 109 ? -19.671 3.201 -1.534 1.00 97.75 109 GLU A O 1
ATOM 863 N N . GLY A 1 110 ? -18.972 4.545 0.127 1.00 96.75 110 GLY A N 1
ATOM 864 C CA . GLY A 1 110 ? -19.515 3.782 1.248 1.00 96.75 110 GLY A CA 1
ATOM 865 C C . GLY A 1 110 ? -18.561 2.735 1.819 1.00 96.75 110 GLY A C 1
ATOM 866 O O . GLY A 1 110 ? -19.036 1.713 2.311 1.00 96.75 110 GLY A O 1
ATOM 867 N N . CYS A 1 111 ? -17.243 2.934 1.712 1.00 97.75 111 CYS A N 1
ATOM 868 C CA . CYS A 1 111 ? -16.277 2.134 2.466 1.00 97.75 111 CYS A CA 1
ATOM 869 C C . CYS A 1 111 ? -16.279 2.560 3.939 1.00 97.75 111 CYS A C 1
ATOM 871 O O . CYS A 1 111 ? -16.141 3.742 4.250 1.00 97.75 111 CYS A O 1
ATOM 873 N N . ASP A 1 112 ? -16.399 1.591 4.843 1.00 95.88 112 ASP A N 1
ATOM 874 C CA . ASP A 1 112 ? -16.348 1.809 6.290 1.00 95.88 112 ASP A CA 1
ATOM 875 C C . ASP A 1 112 ? -14.926 2.180 6.745 1.00 95.88 112 ASP A C 1
ATOM 877 O O . ASP A 1 112 ? -14.736 2.970 7.669 1.00 95.88 112 ASP A O 1
ATOM 881 N N . TYR A 1 113 ? -13.914 1.633 6.068 1.00 97.19 113 TYR A N 1
ATOM 882 C CA . TYR A 1 113 ? -12.506 1.760 6.436 1.00 97.19 113 TYR A CA 1
ATOM 883 C C . TYR A 1 113 ? -11.631 1.848 5.182 1.00 97.19 113 TYR A C 1
ATOM 885 O O . TYR A 1 113 ? -11.928 1.190 4.185 1.00 97.19 113 TYR A O 1
ATOM 893 N N . VAL A 1 114 ? -10.568 2.645 5.213 1.00 98.56 114 VAL A N 1
ATOM 894 C CA . VAL A 1 114 ? -9.639 2.856 4.100 1.00 98.56 114 VAL A CA 1
ATOM 895 C C . VAL A 1 114 ? -8.210 2.590 4.562 1.00 98.56 114 VAL A C 1
ATOM 897 O O . VAL A 1 114 ? -7.708 3.213 5.498 1.00 98.56 114 VAL A O 1
ATOM 900 N N . ILE A 1 115 ? -7.551 1.669 3.865 1.00 98.81 115 ILE A N 1
ATOM 901 C CA . ILE A 1 115 ? -6.169 1.259 4.095 1.00 98.81 115 ILE A CA 1
ATOM 902 C C . ILE A 1 115 ? -5.311 1.769 2.939 1.00 98.81 115 ILE A C 1
ATOM 904 O O . ILE A 1 115 ? -5.600 1.494 1.772 1.00 98.81 115 ILE A O 1
ATOM 908 N N . ALA A 1 116 ? -4.221 2.460 3.259 1.00 98.88 116 ALA A N 1
ATOM 909 C CA . ALA A 1 116 ? -3.168 2.731 2.291 1.00 98.88 116 ALA A CA 1
ATOM 910 C C . ALA A 1 116 ? -2.083 1.658 2.388 1.00 98.88 116 ALA A C 1
ATOM 912 O O . ALA A 1 116 ? -1.427 1.527 3.419 1.00 98.88 116 ALA A O 1
ATOM 913 N N . LEU A 1 117 ? -1.902 0.896 1.313 1.00 98.88 117 LEU A N 1
ATOM 914 C CA . LEU A 1 117 ? -0.728 0.059 1.099 1.00 98.88 117 LEU A CA 1
ATOM 915 C C . LEU A 1 117 ? 0.346 0.937 0.463 1.00 98.88 117 LEU A C 1
ATOM 917 O O . LEU A 1 117 ? 0.097 1.542 -0.581 1.00 98.88 117 LEU A O 1
ATOM 921 N N . THR A 1 118 ? 1.521 1.037 1.074 1.00 98.81 118 THR A N 1
ATOM 922 C CA . THR A 1 118 ? 2.568 1.930 0.574 1.00 98.81 118 THR A CA 1
ATOM 923 C C . THR A 1 118 ? 3.886 1.206 0.357 1.00 98.81 118 THR A C 1
ATOM 925 O O . THR A 1 118 ? 4.302 0.354 1.142 1.00 98.81 118 THR A O 1
ATOM 928 N N . HIS A 1 119 ? 4.572 1.566 -0.724 1.00 98.50 119 HIS A N 1
ATOM 929 C CA . HIS A 1 119 ? 5.970 1.206 -0.931 1.00 98.50 119 HIS A CA 1
ATOM 930 C C . HIS A 1 119 ? 6.814 2.479 -0.877 1.00 98.50 119 HIS A C 1
ATOM 932 O O . HIS A 1 119 ? 7.283 2.988 -1.895 1.00 98.50 119 HIS A O 1
ATOM 938 N N . MET A 1 120 ? 6.918 3.045 0.324 1.00 98.31 120 MET A N 1
ATOM 939 C CA . MET A 1 120 ? 7.550 4.335 0.596 1.00 98.31 120 MET A CA 1
ATOM 940 C C . MET A 1 120 ? 8.385 4.256 1.868 1.00 98.31 120 MET A C 1
ATOM 942 O O . MET A 1 120 ? 8.136 3.414 2.730 1.00 98.31 120 MET A O 1
ATOM 946 N N . ARG A 1 121 ? 9.348 5.166 2.013 1.00 98.06 121 ARG A N 1
ATOM 947 C CA . ARG A 1 121 ? 10.081 5.324 3.270 1.00 98.06 121 ARG A CA 1
ATOM 948 C C . ARG A 1 121 ? 9.184 5.904 4.359 1.00 98.06 121 ARG A C 1
ATOM 950 O O . ARG A 1 121 ? 8.301 6.721 4.089 1.00 98.06 121 ARG A O 1
ATOM 957 N N . THR A 1 122 ? 9.484 5.588 5.618 1.00 98.19 122 THR A N 1
ATOM 958 C CA . THR A 1 122 ? 8.778 6.091 6.808 1.00 98.19 122 THR A CA 1
ATOM 959 C C . THR A 1 122 ? 8.514 7.602 6.790 1.00 98.19 122 THR A C 1
ATOM 961 O O . THR A 1 122 ? 7.399 7.982 7.139 1.00 98.19 122 THR A O 1
ATOM 964 N N . PRO A 1 123 ? 9.438 8.494 6.381 1.00 98.25 123 PRO A N 1
ATOM 965 C CA . PRO A 1 123 ? 9.138 9.925 6.308 1.00 98.25 123 PRO A CA 1
ATOM 966 C C . PRO A 1 123 ? 7.966 10.271 5.374 1.00 98.25 123 PRO A C 1
ATOM 968 O O . PRO A 1 123 ? 7.162 11.140 5.708 1.00 98.25 123 PRO A O 1
ATOM 971 N N . ASN A 1 124 ? 7.835 9.576 4.242 1.00 98.50 124 ASN A N 1
ATOM 972 C CA . ASN A 1 124 ? 6.740 9.784 3.297 1.00 98.50 124 ASN A CA 1
ATOM 973 C C . ASN A 1 124 ? 5.425 9.184 3.815 1.00 98.50 124 ASN A C 1
ATOM 975 O O . ASN A 1 124 ? 4.383 9.824 3.688 1.00 98.50 124 ASN A O 1
ATOM 979 N N . ASP A 1 125 ? 5.467 8.043 4.511 1.00 98.62 125 ASP A N 1
ATOM 980 C CA . ASP A 1 125 ? 4.286 7.515 5.214 1.00 98.62 125 ASP A CA 1
ATOM 981 C C . ASP A 1 125 ? 3.804 8.446 6.333 1.00 98.62 125 ASP A C 1
ATOM 983 O O . ASP A 1 125 ? 2.602 8.639 6.511 1.00 98.62 125 ASP A O 1
ATOM 987 N N . ILE A 1 126 ? 4.729 9.064 7.076 1.00 98.62 126 ILE A N 1
ATOM 988 C CA . ILE A 1 126 ? 4.398 10.078 8.086 1.00 98.62 126 ILE A CA 1
ATOM 989 C C . ILE A 1 126 ? 3.726 11.275 7.411 1.00 98.62 126 ILE A C 1
ATOM 991 O O . ILE A 1 126 ? 2.643 11.674 7.832 1.00 98.62 126 ILE A O 1
ATOM 995 N N . LYS A 1 127 ? 4.308 11.798 6.323 1.00 98.56 127 LYS A N 1
ATOM 996 C CA . LYS A 1 127 ? 3.722 12.910 5.561 1.00 98.56 127 LYS A CA 1
ATOM 997 C C . LYS A 1 127 ? 2.323 12.564 5.039 1.00 98.56 127 LYS A C 1
ATOM 999 O O . LYS A 1 127 ? 1.432 13.412 5.085 1.00 98.56 127 LYS A O 1
ATOM 1004 N N . LEU A 1 128 ? 2.105 11.331 4.581 1.00 98.62 128 LEU A N 1
ATOM 1005 C CA . LEU A 1 128 ? 0.787 10.847 4.169 1.00 98.62 128 LEU A CA 1
ATOM 1006 C C . LEU A 1 128 ? -0.201 10.873 5.347 1.00 98.62 128 LEU A C 1
ATOM 1008 O O . LEU A 1 128 ? -1.277 11.454 5.223 1.00 98.62 128 LEU A O 1
ATOM 1012 N N . ALA A 1 129 ? 0.179 10.325 6.505 1.00 98.31 129 ALA A N 1
ATOM 1013 C CA . ALA A 1 129 ? -0.657 10.296 7.711 1.00 98.31 129 ALA A CA 1
ATOM 1014 C C . ALA A 1 129 ? -1.017 11.694 8.250 1.00 98.31 129 ALA A C 1
ATOM 1016 O O . ALA A 1 129 ? -2.099 11.896 8.813 1.00 98.31 129 ALA A O 1
ATOM 1017 N N . GLU A 1 130 ? -0.105 12.658 8.101 1.00 98.38 130 GLU A N 1
ATOM 1018 C CA . GLU A 1 130 ? -0.302 14.046 8.525 1.00 98.38 130 GLU A CA 1
ATOM 1019 C C . GLU A 1 130 ? -1.329 14.785 7.666 1.00 98.38 130 GLU A C 1
ATOM 1021 O O . GLU A 1 130 ? -2.041 15.638 8.193 1.00 98.38 130 GLU A O 1
ATOM 1026 N N . ASN A 1 131 ? -1.408 14.462 6.371 1.00 98.12 131 ASN A N 1
ATOM 1027 C CA . ASN A 1 131 ? -2.126 15.272 5.383 1.00 98.12 131 ASN A CA 1
ATOM 1028 C C . ASN A 1 131 ? -3.358 14.581 4.765 1.00 98.12 131 ASN A C 1
ATOM 1030 O O . ASN A 1 131 ? -4.170 15.253 4.136 1.00 98.12 131 ASN A O 1
ATOM 1034 N N . CYS A 1 132 ? -3.527 13.267 4.935 1.00 96.88 132 CYS A N 1
ATOM 1035 C CA . CYS A 1 132 ? -4.670 12.520 4.400 1.00 96.88 132 CYS A CA 1
ATOM 1036 C C . CYS A 1 132 ? -5.599 12.057 5.520 1.00 96.88 132 CYS A C 1
ATOM 1038 O O . CYS A 1 132 ? -5.361 11.029 6.153 1.00 96.88 132 CYS A O 1
ATOM 1040 N N . GLU A 1 133 ? -6.675 12.807 5.760 1.00 93.00 133 GLU A N 1
ATOM 1041 C CA . GLU A 1 133 ? -7.528 12.538 6.916 1.00 93.00 133 GLU A CA 1
ATOM 1042 C C . GLU A 1 133 ? -8.401 11.285 6.785 1.00 93.00 133 GLU A C 1
ATOM 1044 O O . GLU A 1 133 ? -8.626 10.610 7.790 1.00 93.00 133 GLU A O 1
ATOM 1049 N N . ASP A 1 134 ? -8.825 10.971 5.558 1.00 96.38 134 ASP A N 1
ATOM 1050 C CA . ASP A 1 134 ? -9.727 9.861 5.222 1.00 96.38 134 ASP A CA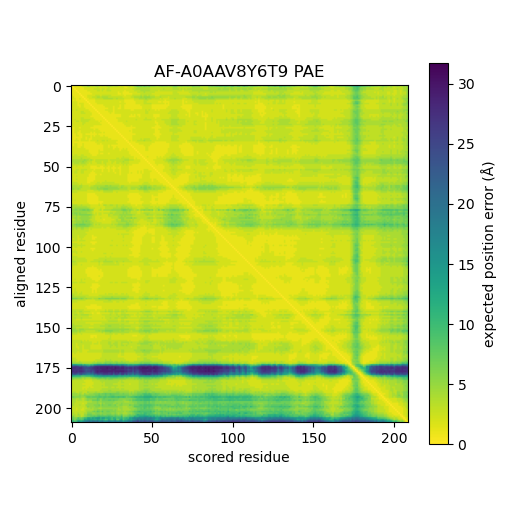 1
ATOM 1051 C C . ASP A 1 134 ? -9.041 8.484 5.167 1.00 96.38 134 ASP A C 1
ATOM 1053 O O . ASP A 1 134 ? -9.719 7.470 4.991 1.00 96.38 134 ASP A O 1
ATOM 1057 N N . ILE A 1 135 ? -7.709 8.431 5.297 1.00 98.12 135 ILE A N 1
ATOM 1058 C CA . ILE A 1 135 ? -6.959 7.177 5.445 1.00 98.12 135 ILE A CA 1
ATOM 1059 C C . ILE A 1 135 ? -6.963 6.798 6.926 1.00 98.12 135 ILE A C 1
ATOM 1061 O O . ILE A 1 135 ? -6.479 7.556 7.768 1.00 98.12 135 ILE A O 1
ATOM 1065 N N . ASP A 1 136 ? -7.473 5.611 7.245 1.00 97.75 136 ASP A N 1
ATOM 1066 C CA . ASP A 1 136 ? -7.586 5.159 8.632 1.00 97.75 136 ASP A CA 1
ATOM 1067 C C . ASP A 1 136 ? -6.300 4.475 9.131 1.00 97.75 136 ASP A C 1
ATOM 1069 O O . ASP A 1 136 ? -5.935 4.588 10.305 1.00 97.75 136 ASP A O 1
ATOM 1073 N N . ILE A 1 137 ? -5.592 3.770 8.241 1.00 98.44 137 ILE A N 1
ATOM 1074 C CA . ILE A 1 137 ? -4.339 3.069 8.546 1.00 98.44 137 ILE A CA 1
ATOM 1075 C C . ILE A 1 137 ? -3.425 2.989 7.319 1.00 98.44 137 ILE A C 1
ATOM 1077 O O . ILE A 1 137 ? -3.886 2.850 6.184 1.00 98.44 137 ILE A O 1
ATOM 1081 N N . ILE A 1 138 ? -2.117 3.048 7.560 1.00 98.81 138 ILE A N 1
ATOM 1082 C CA . ILE A 1 138 ? -1.071 2.912 6.546 1.00 98.81 138 ILE A CA 1
ATOM 1083 C C . ILE A 1 138 ? -0.273 1.639 6.829 1.00 98.81 138 ILE A C 1
ATOM 1085 O O . ILE A 1 138 ? 0.270 1.461 7.922 1.00 98.81 138 ILE A O 1
ATOM 1089 N N . LEU A 1 139 ? -0.196 0.761 5.833 1.00 98.75 139 LEU A N 1
ATOM 1090 C CA . LEU A 1 139 ? 0.616 -0.451 5.837 1.00 98.75 139 LEU A CA 1
ATOM 1091 C C . LEU A 1 139 ? 1.762 -0.251 4.842 1.00 98.75 139 LEU A C 1
ATOM 1093 O O . LEU A 1 139 ? 1.555 -0.334 3.632 1.00 98.75 139 LEU A O 1
ATOM 1097 N N . GLY A 1 140 ? 2.944 0.069 5.364 1.00 98.00 140 GLY A N 1
ATOM 1098 C CA . GLY A 1 140 ? 4.094 0.483 4.565 1.00 98.00 140 GLY A CA 1
ATOM 1099 C C . GLY A 1 140 ? 5.162 -0.588 4.370 1.00 98.00 140 GLY A C 1
ATOM 1100 O O . GLY A 1 140 ? 5.149 -1.649 4.999 1.00 98.00 140 GLY A O 1
ATOM 1101 N N . GLY A 1 141 ? 6.133 -0.268 3.515 1.00 96.31 141 GLY A 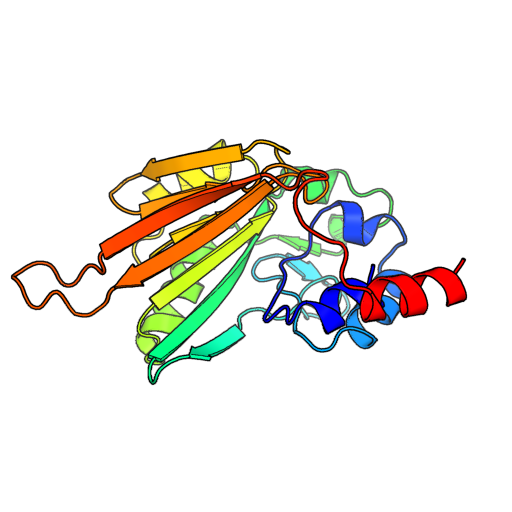N 1
ATOM 1102 C CA . GLY A 1 141 ? 7.244 -1.143 3.136 1.00 96.31 141 GLY A CA 1
ATOM 1103 C C . GLY A 1 141 ? 8.542 -0.378 2.874 1.00 96.31 141 GLY A C 1
ATOM 1104 O O . GLY A 1 141 ? 8.813 0.617 3.532 1.00 96.31 141 GLY A O 1
ATOM 1105 N N . HIS A 1 142 ? 9.350 -0.860 1.926 1.00 97.62 142 HIS A N 1
ATOM 1106 C CA . HIS A 1 142 ? 10.590 -0.247 1.418 1.00 97.62 142 HIS A CA 1
ATOM 1107 C C . HIS A 1 142 ? 11.784 -0.136 2.397 1.00 97.62 142 HIS A C 1
ATOM 1109 O O . HIS A 1 142 ? 12.890 -0.535 2.050 1.00 97.62 142 HIS A O 1
ATOM 1115 N N . ASP A 1 143 ? 11.598 0.323 3.637 1.00 96.00 143 ASP A N 1
ATOM 1116 C CA . ASP A 1 143 ? 12.699 0.532 4.600 1.00 96.00 143 ASP A CA 1
ATOM 1117 C C . ASP A 1 143 ? 13.305 -0.767 5.165 1.00 96.00 143 ASP A C 1
ATOM 1119 O O . ASP A 1 143 ? 14.357 -0.738 5.803 1.00 96.00 143 ASP A O 1
ATOM 1123 N N . HIS A 1 144 ? 12.623 -1.904 4.985 1.00 96.31 144 HIS A N 1
ATOM 1124 C CA . HIS A 1 144 ? 12.984 -3.207 5.567 1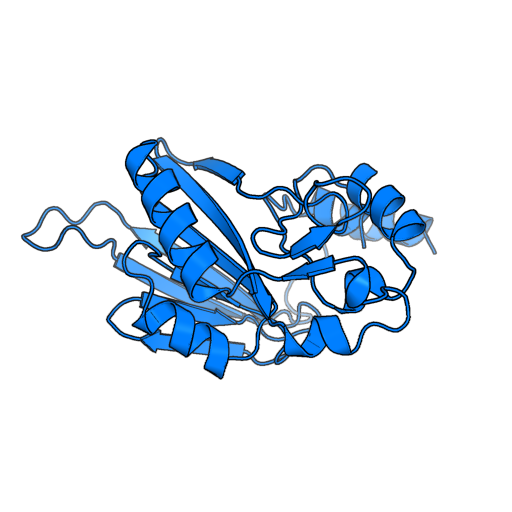.00 96.31 144 HIS A CA 1
ATOM 1125 C C . HIS A 1 144 ? 13.053 -3.215 7.108 1.00 96.31 144 HIS A C 1
ATOM 1127 O O . HIS A 1 144 ? 13.765 -4.023 7.706 1.00 96.31 144 HIS A O 1
ATOM 1133 N N . VAL A 1 145 ? 12.292 -2.337 7.767 1.00 96.69 145 VAL A N 1
ATOM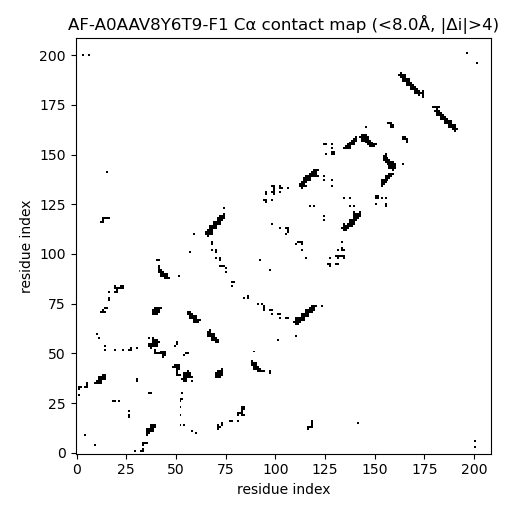 1134 C CA . VAL A 1 145 ? 12.209 -2.251 9.233 1.00 96.69 145 VAL A CA 1
ATOM 1135 C C . VAL A 1 145 ? 10.861 -2.742 9.749 1.00 96.69 145 VAL A C 1
ATOM 1137 O O . VAL A 1 145 ? 9.832 -2.581 9.092 1.00 96.69 145 VAL A O 1
ATOM 1140 N N . TYR A 1 146 ? 10.864 -3.333 10.944 1.00 97.81 146 TYR A N 1
ATOM 1141 C CA . TYR A 1 146 ? 9.634 -3.547 11.699 1.00 97.81 146 TYR A CA 1
ATOM 1142 C C . TYR A 1 146 ? 9.338 -2.298 12.521 1.00 97.81 146 TYR A C 1
ATOM 1144 O O . TYR A 1 146 ? 10.162 -1.875 13.335 1.00 97.81 146 TYR A O 1
ATOM 1152 N N . GLU A 1 147 ? 8.181 -1.688 12.298 1.00 97.50 147 GLU A N 1
ATOM 1153 C CA . GLU A 1 147 ? 7.854 -0.403 12.897 1.00 97.50 147 GLU A CA 1
ATOM 1154 C C . GLU A 1 147 ? 6.348 -0.260 13.101 1.00 97.50 147 GLU A C 1
ATOM 1156 O O . GLU A 1 147 ? 5.558 -0.530 12.202 1.00 97.50 147 GLU A O 1
ATOM 1161 N N . ILE A 1 148 ? 5.954 0.201 14.289 1.00 97.81 148 ILE A N 1
ATOM 1162 C CA . ILE A 1 148 ? 4.583 0.609 14.593 1.00 97.81 148 ILE A CA 1
ATOM 1163 C C . ILE A 1 148 ? 4.651 2.049 15.091 1.00 97.81 148 ILE A C 1
ATOM 1165 O O . ILE A 1 148 ? 5.281 2.340 16.111 1.00 97.81 148 ILE A O 1
ATOM 1169 N N . LYS A 1 149 ? 3.999 2.956 14.371 1.00 97.38 149 LYS A N 1
ATOM 1170 C CA . LYS A 1 149 ? 3.898 4.376 14.712 1.00 97.38 149 LYS A CA 1
ATOM 1171 C C . LYS A 1 149 ? 2.452 4.830 14.705 1.00 97.38 149 LYS A C 1
ATOM 1173 O O . LYS A 1 149 ? 1.597 4.218 14.072 1.00 97.38 149 LYS A O 1
ATOM 1178 N N . GLN A 1 150 ? 2.212 5.938 15.393 1.00 96.44 150 GLN A N 1
ATOM 1179 C CA . GLN A 1 150 ? 0.980 6.697 15.264 1.00 96.44 150 GLN A CA 1
ATOM 1180 C C . GLN A 1 150 ? 1.292 8.149 14.942 1.00 96.44 150 GLN A C 1
ATOM 1182 O O . GLN A 1 150 ? 2.157 8.757 15.574 1.00 96.44 150 GLN A O 1
ATOM 1187 N N . VAL A 1 151 ? 0.551 8.698 13.988 1.00 97.06 151 VAL A N 1
ATOM 1188 C CA . VAL A 1 151 ? 0.617 10.103 13.589 1.00 97.06 151 VAL A CA 1
ATOM 1189 C C . VAL A 1 151 ? -0.814 10.593 13.423 1.00 97.06 151 VAL A C 1
ATOM 1191 O O . VAL A 1 151 ? -1.596 9.980 12.705 1.00 97.06 151 VAL A O 1
ATOM 1194 N N . ASN A 1 152 ? -1.188 11.653 14.143 1.00 93.69 152 ASN A N 1
ATOM 1195 C CA . ASN A 1 152 ? -2.556 12.191 14.153 1.00 93.69 152 ASN A CA 1
ATOM 1196 C C . ASN A 1 152 ? -3.649 11.126 14.397 1.00 93.69 152 ASN A C 1
ATOM 1198 O O . ASN A 1 152 ? -4.724 11.179 13.809 1.00 93.69 152 ASN A O 1
ATOM 1202 N N . GLY A 1 153 ? -3.364 10.141 15.259 1.00 90.44 153 GLY A N 1
ATOM 1203 C CA . GLY A 1 153 ? -4.287 9.047 15.587 1.00 90.44 153 GLY A CA 1
ATOM 1204 C C . GLY A 1 153 ? -4.351 7.908 14.560 1.00 90.44 153 GLY A C 1
ATOM 1205 O O . GLY A 1 153 ? -5.054 6.932 14.801 1.00 90.44 153 GLY A O 1
ATOM 1206 N N . ARG A 1 154 ? -3.599 7.989 13.455 1.00 94.19 154 ARG A N 1
ATOM 1207 C CA . ARG A 1 154 ? -3.529 6.963 12.402 1.00 94.19 154 ARG A CA 1
ATOM 1208 C C . ARG A 1 154 ? -2.315 6.079 12.610 1.00 94.19 154 ARG A C 1
ATOM 1210 O O . ARG A 1 154 ? -1.221 6.584 12.871 1.00 94.19 154 ARG A O 1
ATOM 1217 N N . TYR A 1 155 ? -2.497 4.770 12.489 1.00 97.94 155 TYR A N 1
ATOM 1218 C CA . TYR A 1 155 ? -1.391 3.823 12.573 1.00 97.94 155 TYR A CA 1
ATOM 1219 C C . TYR A 1 155 ? -0.593 3.790 11.266 1.00 97.94 155 TYR A C 1
ATOM 1221 O O . TYR A 1 155 ? -1.168 3.760 10.180 1.00 97.94 155 TYR A O 1
ATOM 1229 N N . ILE A 1 156 ? 0.732 3.737 11.393 1.00 98.62 156 ILE A N 1
ATOM 1230 C CA . ILE A 1 156 ? 1.672 3.384 10.327 1.00 98.62 156 ILE A CA 1
ATOM 1231 C C . ILE A 1 156 ? 2.366 2.103 10.778 1.00 98.62 156 ILE A C 1
ATOM 1233 O O . ILE A 1 156 ? 2.977 2.082 11.851 1.00 98.62 156 ILE A O 1
ATOM 1237 N N . ILE A 1 157 ? 2.248 1.039 9.990 1.00 98.69 157 ILE A N 1
ATOM 1238 C CA . ILE A 1 157 ? 2.772 -0.283 10.336 1.00 98.69 157 ILE A CA 1
ATOM 1239 C C . ILE A 1 157 ? 3.651 -0.788 9.197 1.00 98.69 157 ILE A C 1
ATOM 1241 O O . ILE A 1 157 ? 3.209 -0.838 8.053 1.00 98.69 157 ILE A O 1
ATOM 1245 N N . LYS A 1 158 ? 4.878 -1.196 9.525 1.00 98.44 158 LYS A N 1
ATOM 1246 C CA . LYS A 1 158 ? 5.793 -1.923 8.641 1.00 98.44 158 LYS A CA 1
ATOM 1247 C 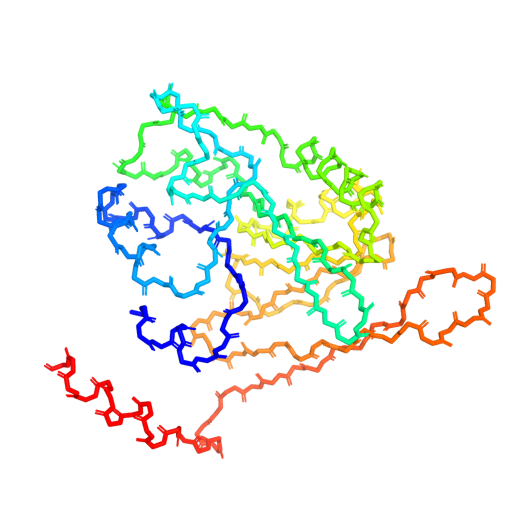C . LYS A 1 158 ? 6.173 -3.249 9.281 1.00 98.44 158 LYS A C 1
ATOM 1249 O O . LYS A 1 158 ? 6.475 -3.291 10.473 1.00 98.44 158 LYS A O 1
ATOM 1254 N N . SER A 1 159 ? 6.196 -4.316 8.489 1.00 97.81 159 SER A N 1
ATOM 1255 C CA . SER A 1 159 ? 6.412 -5.683 8.983 1.00 97.81 159 SER A CA 1
ATOM 1256 C C . SER A 1 159 ? 7.806 -6.246 8.658 1.00 97.81 159 SER A C 1
ATOM 1258 O O . SER A 1 159 ? 7.956 -7.447 8.471 1.00 97.81 159 SER A O 1
ATOM 1260 N N . GLY A 1 160 ? 8.848 -5.409 8.609 1.00 96.62 160 GLY A N 1
ATOM 1261 C CA . GLY A 1 160 ? 10.218 -5.879 8.375 1.00 96.62 160 GLY A CA 1
ATOM 1262 C C . GLY A 1 160 ? 10.489 -6.258 6.918 1.00 96.62 160 GLY A C 1
ATOM 1263 O O . GLY A 1 160 ? 10.085 -5.550 5.998 1.00 96.62 160 GLY A O 1
ATOM 1264 N N . THR A 1 161 ? 11.230 -7.349 6.710 1.00 96.12 161 THR A N 1
ATOM 1265 C CA . THR A 1 161 ? 11.597 -7.869 5.382 1.00 96.12 161 THR A CA 1
ATOM 1266 C C . THR A 1 161 ? 11.751 -9.394 5.403 1.00 96.12 161 THR A C 1
ATOM 1268 O O . THR A 1 161 ? 11.751 -10.013 6.472 1.00 96.12 161 THR A O 1
ATOM 1271 N N . ASP A 1 162 ? 11.873 -10.009 4.224 1.00 93.94 162 ASP A N 1
ATOM 1272 C CA . ASP A 1 162 ? 12.069 -11.452 4.014 1.00 93.94 162 ASP A CA 1
ATOM 1273 C C . ASP A 1 162 ? 11.015 -12.351 4.689 1.00 93.94 162 ASP A C 1
ATOM 1275 O O . ASP A 1 162 ? 11.307 -13.497 5.031 1.00 93.94 162 ASP A O 1
ATOM 1279 N N . PHE A 1 163 ? 9.807 -11.836 4.949 1.00 92.62 163 PHE A N 1
ATOM 1280 C CA . PHE A 1 163 ? 8.777 -12.531 5.735 1.00 92.62 163 PHE A CA 1
ATOM 1281 C C . PHE A 1 163 ? 9.266 -13.015 7.115 1.00 92.62 163 PHE A C 1
ATOM 1283 O O . PHE A 1 163 ? 8.737 -13.980 7.657 1.00 92.62 163 PHE A O 1
ATOM 1290 N N . ARG A 1 164 ? 10.274 -12.367 7.718 1.00 94.56 164 ARG A N 1
ATOM 1291 C CA . ARG A 1 164 ? 10.749 -12.725 9.071 1.00 94.56 164 ARG A CA 1
ATOM 1292 C C . ARG A 1 164 ? 9.772 -12.302 10.158 1.00 94.56 164 ARG A C 1
ATOM 1294 O O . ARG A 1 164 ? 9.778 -12.876 11.244 1.00 94.56 164 ARG A O 1
ATOM 1301 N N . GLN A 1 165 ? 8.952 -11.299 9.867 1.00 96.19 165 GLN A N 1
ATOM 1302 C CA . GLN A 1 165 ? 7.974 -10.725 10.775 1.00 96.19 165 GLN A CA 1
ATOM 1303 C C . GLN A 1 165 ? 6.662 -10.482 10.030 1.00 96.19 165 GLN A C 1
ATOM 1305 O O . GLN A 1 165 ? 6.648 -10.113 8.858 1.00 96.19 165 GLN A O 1
ATOM 1310 N N . PHE A 1 166 ? 5.556 -10.665 10.736 1.00 94.88 166 PHE A N 1
ATOM 1311 C CA . PHE A 1 166 ? 4.220 -10.289 10.301 1.00 94.88 166 PHE A CA 1
ATOM 1312 C C . PHE A 1 166 ? 3.558 -9.434 11.376 1.00 94.88 166 PHE A C 1
ATOM 1314 O O . PHE A 1 166 ? 3.867 -9.554 12.562 1.00 94.88 166 PHE A O 1
ATOM 1321 N N . SER A 1 167 ? 2.603 -8.607 10.967 1.00 97.75 167 SER A N 1
ATOM 1322 C CA . SER A 1 167 ? 1.745 -7.872 11.891 1.00 97.75 167 SER A CA 1
ATOM 1323 C C . SER A 1 167 ? 0.330 -8.425 11.804 1.00 97.75 167 SER A C 1
ATOM 1325 O O . SER A 1 167 ? -0.317 -8.348 10.761 1.00 97.75 167 SER A O 1
ATOM 1327 N N . LYS A 1 168 ? -0.171 -8.976 12.909 1.00 97.56 168 LYS A N 1
ATOM 1328 C CA . LYS A 1 168 ? -1.583 -9.332 13.042 1.00 97.56 168 LYS A CA 1
ATOM 1329 C C . LYS A 1 168 ? -2.324 -8.121 13.591 1.00 97.56 168 LYS A C 1
ATOM 1331 O O . LYS A 1 168 ? -2.140 -7.737 14.745 1.00 97.56 168 LYS A O 1
ATOM 1336 N N . ILE A 1 169 ? -3.143 -7.518 12.739 1.00 97.75 169 ILE A N 1
ATOM 1337 C CA . ILE A 1 169 ? -3.871 -6.286 13.036 1.00 97.75 169 ILE A CA 1
ATOM 1338 C C . ILE A 1 169 ? -5.337 -6.643 13.261 1.00 97.75 169 ILE A C 1
ATOM 1340 O O . ILE A 1 169 ? -5.964 -7.262 12.404 1.00 97.75 169 ILE A O 1
ATOM 1344 N N . THR A 1 170 ? -5.883 -6.261 14.412 1.00 96.31 170 THR A N 1
ATOM 1345 C CA . THR A 1 170 ? -7.313 -6.403 14.709 1.00 96.31 170 THR A CA 1
ATOM 1346 C C . THR A 1 170 ? -7.934 -5.020 14.782 1.00 96.31 170 THR A C 1
ATOM 1348 O O . THR A 1 170 ? -7.500 -4.198 15.586 1.00 96.31 170 THR A O 1
ATOM 1351 N N . VAL A 1 171 ? -8.953 -4.774 13.958 1.00 94.44 171 VAL A N 1
ATOM 1352 C CA . VAL A 1 171 ? -9.732 -3.531 13.956 1.00 94.44 171 VAL A CA 1
ATOM 1353 C C . VAL A 1 171 ? -11.116 -3.836 14.521 1.00 94.44 171 VAL A C 1
ATOM 1355 O O . VAL A 1 171 ? -11.853 -4.639 13.954 1.00 94.44 171 VAL A O 1
ATOM 1358 N N . ASN A 1 172 ? -11.456 -3.228 15.654 1.00 92.38 172 ASN A N 1
ATOM 1359 C CA . ASN A 1 172 ? -12.731 -3.408 16.336 1.00 92.38 172 ASN A CA 1
ATOM 1360 C C . ASN A 1 172 ? -13.635 -2.185 16.117 1.00 92.38 172 ASN A C 1
ATOM 1362 O O . ASN A 1 172 ? -13.318 -1.074 16.549 1.00 92.38 172 ASN A O 1
ATOM 1366 N N . PHE A 1 173 ? -14.774 -2.422 15.466 1.00 88.25 173 PHE A N 1
ATOM 1367 C CA . PHE A 1 173 ? -15.762 -1.407 15.099 1.00 88.25 173 PHE A CA 1
ATOM 1368 C C . PHE A 1 173 ? -16.892 -1.234 16.139 1.00 88.25 173 PHE A C 1
ATOM 1370 O O . PHE A 1 173 ? -17.737 -0.361 15.966 1.00 88.25 173 PHE A O 1
ATOM 1377 N N . ASP A 1 174 ? -16.923 -2.017 17.226 1.00 78.31 174 ASP A N 1
ATOM 1378 C CA . ASP A 1 174 ? -18.046 -2.072 18.183 1.00 78.31 174 ASP A CA 1
ATOM 1379 C C . ASP A 1 174 ? -18.066 -0.934 19.228 1.00 78.31 174 ASP A C 1
ATOM 1381 O O . ASP A 1 174 ? -18.909 -0.916 20.130 1.00 78.31 174 ASP A O 1
ATOM 1385 N N . LYS A 1 175 ? -17.168 0.057 19.140 1.00 62.16 175 LYS A N 1
ATOM 1386 C CA . LYS A 1 175 ? -17.182 1.215 20.048 1.00 62.16 175 LYS A CA 1
ATOM 1387 C C . LYS A 1 175 ? -18.176 2.282 19.581 1.00 62.16 175 LYS A C 1
ATOM 1389 O O . LYS A 1 175 ? -17.825 3.221 18.884 1.00 62.16 175 LYS A O 1
ATOM 1394 N N . THR A 1 176 ? -19.414 2.181 20.066 1.00 50.41 176 THR A N 1
ATOM 1395 C CA . THR A 1 176 ? -20.416 3.259 20.033 1.00 50.41 176 THR A CA 1
ATOM 1396 C C . THR A 1 176 ? -20.235 4.191 21.240 1.00 50.41 176 THR A C 1
ATOM 1398 O O . THR A 1 176 ? -20.871 4.032 22.283 1.00 50.41 176 THR A O 1
ATOM 1401 N N . GLY A 1 177 ? -19.330 5.154 21.126 1.00 48.09 177 GLY A N 1
ATOM 1402 C CA . GLY A 1 177 ? -19.185 6.308 22.021 1.00 48.09 177 GLY A CA 1
ATOM 1403 C C . GLY A 1 177 ? -18.766 7.518 21.185 1.00 48.09 177 GLY A C 1
ATOM 1404 O O . GLY A 1 177 ? -18.446 7.328 20.025 1.00 48.09 177 GLY A O 1
ATOM 1405 N N . ASN A 1 178 ? -18.762 8.739 21.736 1.00 48.94 178 ASN A N 1
ATOM 1406 C CA . ASN A 1 178 ? -18.596 10.029 21.020 1.00 48.94 178 ASN A CA 1
ATOM 1407 C C . ASN A 1 178 ? -17.395 10.193 20.038 1.00 48.94 178 ASN A C 1
ATOM 1409 O O . ASN A 1 178 ? -17.244 11.277 19.485 1.00 48.94 178 ASN A O 1
ATOM 1413 N N . ASN A 1 179 ? -16.557 9.174 19.823 1.00 53.41 179 ASN A N 1
ATOM 1414 C CA . ASN A 1 179 ? -15.566 9.097 18.751 1.00 53.41 179 ASN A CA 1
ATOM 1415 C C . ASN A 1 179 ? -15.880 7.902 17.833 1.00 53.41 179 ASN A C 1
ATOM 1417 O O . ASN A 1 179 ? -15.733 6.759 18.259 1.00 53.41 179 ASN A O 1
ATOM 1421 N N . ASP A 1 180 ? -16.206 8.173 16.566 1.00 69.38 180 ASP A N 1
ATOM 1422 C CA . ASP A 1 180 ? -16.460 7.189 15.493 1.00 69.38 180 ASP A CA 1
ATOM 1423 C C . ASP A 1 180 ? -15.194 6.429 15.015 1.00 69.38 180 ASP A C 1
ATOM 1425 O O . ASP A 1 180 ? -15.175 5.849 13.931 1.00 69.38 180 ASP A O 1
ATOM 1429 N N . THR A 1 181 ? -14.099 6.433 15.784 1.00 79.81 181 THR A N 1
ATOM 1430 C CA . THR A 1 181 ? -12.823 5.814 15.383 1.00 79.81 181 THR A CA 1
ATOM 1431 C C . THR A 1 181 ? -12.722 4.370 15.895 1.00 79.81 181 THR A C 1
ATOM 1433 O O . THR A 1 181 ? -12.781 4.165 17.112 1.00 79.81 181 THR A O 1
ATOM 1436 N N . PRO A 1 182 ? -12.514 3.368 15.016 1.00 87.50 182 PRO A N 1
ATOM 1437 C CA . PRO A 1 182 ? -12.309 1.979 15.425 1.00 87.50 182 PRO A CA 1
ATOM 1438 C C . PRO A 1 182 ? -11.080 1.800 16.325 1.00 87.50 182 PRO A C 1
ATOM 1440 O O . PRO A 1 182 ? -10.065 2.479 16.170 1.00 87.50 182 PRO A O 1
ATOM 1443 N N . GLU A 1 183 ? -11.143 0.844 17.249 1.00 91.25 183 GLU A N 1
ATOM 1444 C CA . GLU A 1 183 ? -9.981 0.460 18.053 1.00 91.25 183 GLU A CA 1
ATOM 1445 C C . GLU A 1 183 ? -9.085 -0.494 17.265 1.00 91.25 183 GLU A C 1
ATOM 1447 O O . GLU A 1 183 ? -9.560 -1.495 16.733 1.00 91.25 183 GLU A O 1
ATOM 1452 N N . VAL A 1 184 ? -7.782 -0.213 17.224 1.00 94.81 184 VAL A N 1
ATOM 1453 C CA . VAL A 1 184 ? -6.798 -1.038 16.516 1.00 94.81 184 VAL A CA 1
ATOM 1454 C C . VAL A 1 184 ? -5.821 -1.644 17.516 1.00 94.81 184 VAL A C 1
ATOM 1456 O O . VAL A 1 184 ? -5.213 -0.933 18.316 1.00 94.81 184 VAL A O 1
ATOM 1459 N N . THR A 1 185 ? -5.633 -2.959 17.450 1.00 95.75 185 THR A N 1
ATOM 1460 C CA . THR A 1 185 ? -4.564 -3.665 18.164 1.00 95.75 185 THR A CA 1
ATOM 1461 C C . THR A 1 185 ? -3.630 -4.338 17.168 1.00 95.75 185 THR A C 1
ATOM 1463 O O . THR A 1 185 ? -4.055 -4.810 16.113 1.00 95.75 185 THR A O 1
ATOM 1466 N N . VAL A 1 186 ? -2.337 -4.350 17.492 1.00 97.31 186 VAL A N 1
ATOM 1467 C CA . VAL A 1 186 ? -1.286 -4.884 16.621 1.00 97.31 186 VAL A CA 1
ATOM 1468 C C . VAL A 1 186 ? -0.432 -5.855 17.424 1.00 97.31 186 VAL A C 1
ATOM 1470 O O . VAL A 1 186 ? 0.103 -5.497 18.473 1.00 97.31 186 VAL A O 1
ATOM 1473 N N . GLU A 1 187 ? -0.309 -7.078 16.924 1.00 97.44 187 GLU A N 1
ATOM 1474 C CA . GLU A 1 187 ? 0.539 -8.135 17.471 1.00 97.44 187 GLU A CA 1
ATOM 1475 C C . GLU A 1 187 ? 1.673 -8.427 16.475 1.00 97.44 187 GLU A C 1
ATOM 1477 O O . GLU A 1 187 ? 1.417 -8.701 15.300 1.00 97.44 187 GLU A O 1
ATOM 1482 N N . GLU A 1 188 ? 2.925 -8.349 16.937 1.00 96.69 188 GLU A N 1
ATOM 1483 C CA . GLU A 1 188 ? 4.090 -8.782 16.158 1.00 96.69 188 GLU A CA 1
ATOM 1484 C C . GLU A 1 188 ? 4.195 -10.306 16.185 1.00 96.69 188 GLU A C 1
ATOM 148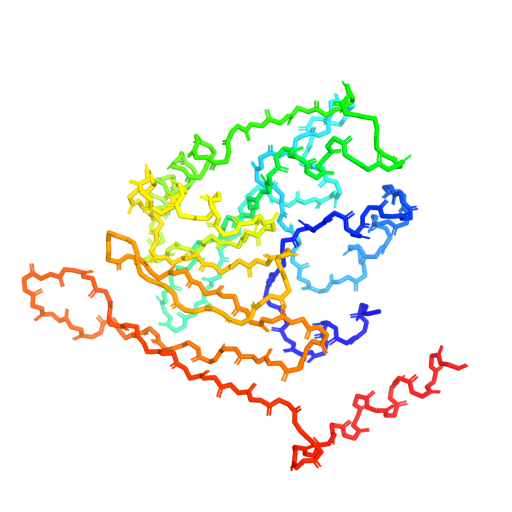6 O O . GLU A 1 188 ? 4.270 -10.920 17.251 1.00 96.69 188 GLU A O 1
ATOM 1491 N N . VAL A 1 189 ? 4.263 -10.915 15.006 1.00 96.12 189 VAL A N 1
ATOM 1492 C CA . VAL A 1 189 ? 4.453 -12.352 14.835 1.00 96.12 189 VAL A CA 1
ATOM 1493 C C . VAL A 1 189 ? 5.816 -12.585 14.194 1.00 96.12 189 VAL A C 1
ATOM 1495 O O . VAL A 1 189 ? 6.013 -12.310 13.013 1.00 96.12 189 VAL A O 1
ATOM 1498 N N . ASN A 1 190 ? 6.761 -13.108 14.975 1.00 95.81 190 ASN A N 1
ATOM 1499 C CA . ASN A 1 190 ? 8.090 -13.473 14.490 1.00 95.81 190 ASN A CA 1
ATOM 1500 C C . ASN A 1 190 ? 8.071 -14.875 13.870 1.00 95.81 190 ASN A C 1
ATOM 1502 O O . ASN A 1 190 ? 7.706 -15.854 14.528 1.00 95.81 190 ASN A O 1
ATOM 1506 N N . VAL A 1 191 ? 8.510 -14.983 12.618 1.00 93.00 191 VAL A N 1
ATOM 1507 C CA . VAL A 1 191 ? 8.628 -16.257 11.909 1.00 93.00 191 VAL A CA 1
ATOM 1508 C C . VAL A 1 191 ? 9.919 -16.930 12.326 1.00 93.00 191 VAL A C 1
ATOM 1510 O O . VAL A 1 191 ? 11.023 -16.499 12.002 1.00 93.00 191 VAL A O 1
ATOM 1513 N N . THR A 1 192 ? 9.770 -18.006 13.085 1.00 93.19 192 THR A N 1
ATOM 1514 C CA . THR A 1 192 ? 10.886 -18.796 13.597 1.00 93.19 192 THR A CA 1
ATOM 1515 C C . THR A 1 192 ? 10.688 -20.256 13.224 1.00 93.19 192 THR A C 1
ATOM 1517 O O . THR A 1 192 ? 9.589 -20.672 12.861 1.00 93.19 192 THR A O 1
ATOM 1520 N N . SER A 1 193 ? 11.728 -21.069 13.399 1.00 91.69 193 SER A N 1
ATOM 1521 C CA . SER A 1 193 ? 11.658 -22.522 13.201 1.00 91.69 193 SER A CA 1
ATOM 1522 C C . SER A 1 193 ? 10.681 -23.246 14.140 1.00 91.69 193 SER A C 1
ATOM 1524 O O . SER A 1 193 ? 10.475 -24.448 13.993 1.00 91.69 193 SER A O 1
ATOM 1526 N N . GLN A 1 194 ? 10.089 -22.546 15.114 1.00 92.25 194 GLN A N 1
ATOM 1527 C CA . GLN A 1 194 ? 9.037 -23.091 15.973 1.00 92.25 194 GLN A CA 1
ATOM 1528 C C . GLN A 1 194 ? 7.676 -23.147 15.267 1.00 92.25 194 GLN A C 1
ATOM 1530 O O . GLN A 1 194 ? 6.817 -23.929 15.670 1.00 92.25 194 GLN A O 1
ATOM 1535 N N . ILE A 1 195 ? 7.472 -22.333 14.227 1.00 90.62 195 ILE A N 1
ATOM 1536 C CA . ILE A 1 195 ? 6.278 -22.395 13.387 1.00 90.62 195 ILE A CA 1
ATOM 1537 C C . ILE A 1 195 ? 6.490 -23.523 12.382 1.00 90.62 195 ILE A C 1
ATOM 1539 O O . ILE A 1 195 ? 7.459 -23.520 11.625 1.00 90.62 195 ILE A O 1
ATOM 1543 N N . GLN A 1 196 ? 5.594 -24.506 12.400 1.00 92.69 196 GLN A N 1
ATOM 1544 C CA . GLN A 1 196 ? 5.669 -25.628 11.475 1.00 92.69 196 GLN A CA 1
ATOM 1545 C C . GLN A 1 196 ? 5.441 -25.142 10.038 1.00 92.69 196 GLN A C 1
ATOM 1547 O O . GLN A 1 196 ? 4.494 -24.405 9.770 1.00 92.69 196 GLN A O 1
ATOM 1552 N N . GLU A 1 197 ? 6.296 -25.590 9.120 1.00 91.25 197 GLU A N 1
ATOM 1553 C CA . GLU A 1 197 ? 6.117 -25.357 7.686 1.00 91.25 197 GLU A CA 1
ATOM 1554 C C . GLU A 1 197 ? 4.796 -25.966 7.199 1.00 91.25 197 GLU A C 1
ATOM 1556 O O . GLU A 1 197 ? 4.429 -27.075 7.604 1.00 91.25 197 GLU A O 1
ATOM 1561 N N . ASP A 1 198 ? 4.105 -25.276 6.288 1.00 90.75 198 ASP A N 1
ATOM 1562 C CA . ASP A 1 198 ? 2.941 -25.853 5.621 1.00 90.75 198 ASP A CA 1
ATOM 1563 C C . ASP A 1 198 ? 3.403 -27.000 4.699 1.00 90.75 198 ASP A C 1
ATOM 1565 O O . ASP A 1 198 ? 4.140 -26.761 3.734 1.00 90.75 198 ASP A O 1
ATOM 1569 N N . PRO A 1 199 ? 2.989 -28.254 4.965 1.00 90.75 199 PRO A N 1
ATOM 1570 C CA . PRO A 1 199 ? 3.486 -29.402 4.218 1.00 90.75 199 PRO A CA 1
ATOM 1571 C C . PRO A 1 199 ? 3.021 -29.402 2.758 1.00 90.75 199 PRO A C 1
ATOM 1573 O O . PRO A 1 199 ? 3.750 -29.883 1.893 1.00 90.75 199 PRO A O 1
ATOM 1576 N N . LYS A 1 200 ? 1.833 -28.855 2.463 1.00 88.69 200 LYS A N 1
ATOM 1577 C CA . LYS A 1 200 ? 1.296 -28.801 1.098 1.00 88.69 200 LYS A CA 1
ATOM 1578 C C . LYS A 1 200 ? 2.042 -27.764 0.274 1.00 88.69 200 LYS A C 1
ATOM 1580 O O . LYS A 1 200 ? 2.434 -28.049 -0.857 1.00 88.69 200 LYS A O 1
ATOM 1585 N N . LEU A 1 201 ? 2.258 -26.578 0.840 1.00 89.38 201 LEU A N 1
ATOM 1586 C CA . LEU A 1 201 ? 3.006 -25.526 0.166 1.00 89.38 201 LEU A CA 1
ATOM 1587 C C . LEU A 1 201 ? 4.463 -25.948 -0.041 1.00 89.38 201 LEU A C 1
ATOM 1589 O O . LEU A 1 201 ? 4.993 -25.761 -1.133 1.00 89.38 201 LEU A O 1
ATOM 1593 N N . LYS A 1 202 ? 5.082 -26.597 0.952 1.00 89.31 202 LYS A N 1
ATOM 1594 C CA . LYS A 1 202 ? 6.435 -27.146 0.819 1.00 89.31 202 LYS A CA 1
ATOM 1595 C C . LYS A 1 202 ? 6.550 -28.120 -0.353 1.00 89.31 202 LYS A C 1
ATOM 1597 O O . LYS A 1 202 ? 7.395 -27.923 -1.222 1.00 89.31 202 LYS A O 1
ATOM 1602 N N . GLU A 1 203 ? 5.666 -29.116 -0.426 1.00 89.25 203 GLU A N 1
ATOM 1603 C CA . GLU A 1 203 ? 5.668 -30.100 -1.518 1.00 89.25 203 GLU A CA 1
ATOM 1604 C C . GLU A 1 203 ? 5.450 -29.440 -2.893 1.00 89.25 203 GLU A C 1
ATOM 1606 O O . GLU A 1 203 ? 6.036 -29.847 -3.897 1.00 89.25 203 GLU A O 1
ATOM 1611 N N . LYS A 1 204 ? 4.606 -28.403 -2.960 1.00 85.94 204 LYS A N 1
ATOM 1612 C CA . LYS A 1 204 ? 4.359 -27.632 -4.187 1.00 85.94 204 LYS A CA 1
ATOM 1613 C C . LYS A 1 204 ? 5.620 -26.899 -4.651 1.00 85.94 204 LYS A C 1
ATOM 1615 O O . LYS A 1 204 ? 5.894 -26.890 -5.848 1.00 85.94 204 LYS A O 1
ATOM 1620 N N . LEU A 1 205 ? 6.383 -26.309 -3.729 1.00 86.69 205 LEU A N 1
ATOM 1621 C CA . LEU A 1 205 ? 7.601 -25.553 -4.040 1.00 86.69 205 LEU A CA 1
ATOM 1622 C C . LEU A 1 205 ? 8.787 -26.447 -4.412 1.00 86.69 205 LEU A C 1
ATOM 1624 O O . LEU A 1 205 ? 9.561 -26.076 -5.290 1.00 86.69 205 LEU A O 1
ATOM 1628 N N . GLU A 1 206 ? 8.895 -27.645 -3.833 1.00 87.06 206 GLU A N 1
ATOM 1629 C CA . GLU A 1 206 ? 9.920 -28.631 -4.213 1.00 87.06 206 GLU A CA 1
ATOM 1630 C C . GLU A 1 206 ? 9.826 -29.060 -5.688 1.00 87.06 206 GLU A C 1
ATOM 1632 O O . GLU A 1 206 ? 10.819 -29.490 -6.258 1.00 87.06 206 GLU A O 1
ATOM 1637 N N . LYS A 1 207 ? 8.656 -28.923 -6.327 1.00 77.69 207 LYS A N 1
ATOM 1638 C CA . LYS A 1 207 ? 8.441 -29.266 -7.749 1.00 77.69 207 LYS A CA 1
ATOM 1639 C C . LYS A 1 207 ? 8.824 -28.145 -8.723 1.00 77.69 207 LYS A C 1
ATOM 1641 O O . LYS A 1 207 ? 8.764 -28.357 -9.932 1.00 77.69 207 LYS A O 1
ATOM 1646 N N . ILE A 1 208 ? 9.125 -26.951 -8.210 1.00 75.44 208 ILE A N 1
ATOM 1647 C CA . ILE A 1 208 ? 9.431 -25.741 -8.994 1.00 75.44 208 ILE A CA 1
ATOM 1648 C C . ILE A 1 208 ? 10.951 -25.470 -9.011 1.00 75.44 208 ILE A C 1
ATOM 1650 O O . ILE A 1 208 ? 11.424 -24.687 -9.835 1.00 75.44 208 ILE A O 1
ATOM 1654 N N . HIS A 1 209 ? 11.706 -26.142 -8.137 1.00 52.69 209 HIS A N 1
ATOM 1655 C CA . HIS A 1 209 ? 13.171 -26.153 -8.090 1.00 52.69 209 HIS A CA 1
ATOM 1656 C C . HIS A 1 209 ? 13.752 -27.369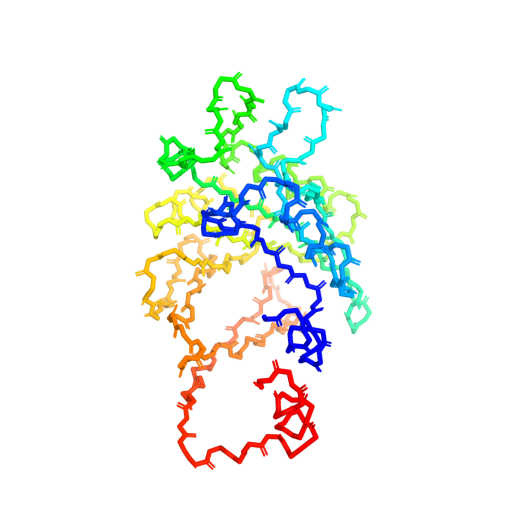 -8.818 1.00 52.69 209 HIS A C 1
ATOM 1658 O O . HIS A 1 209 ? 14.854 -27.212 -9.390 1.00 52.69 209 HIS A O 1
#

Foldseek 3Di:
DQVVCQVVPPAEEEDALVCCQVHLVVLLVSQVSHPHAYAAQFKAQQVVRHGGSNHDNKDWDQDPNFIEIEGHEEDVVSVPVRPHDDCVRMGGDQRLVRLQVRLVVSVVVPGLAYEYEYAYDPVSVLVNLARRPSHQEYEYENPQDADWDDHPNYIYGYQGDPPQKDKDKDWAQPDPDPDNRTDIDIDIDGDDPVDDDDPVVVVVVVVVD

Mean predicted aligned error: 3.88 Å

Organism: NCBI:txid1586634

Solvent-accessible surface area (backbone atoms only — not comparable to full-atom values): 11724 Å² total; per-residue (Å²): 109,53,77,55,49,49,71,73,63,54,76,63,48,53,63,48,70,74,61,40,74,74,21,61,70,57,34,40,58,51,54,73,66,38,85,40,55,43,19,21,45,28,38,30,26,63,87,79,73,41,32,43,74,80,21,31,52,60,51,75,46,79,54,96,94,37,36,37,26,38,36,14,37,51,48,69,74,55,55,74,64,43,93,60,51,62,58,89,51,40,46,78,46,60,47,48,65,42,45,33,54,51,29,48,48,36,45,75,75,61,28,79,42,27,38,35,33,32,37,29,46,66,71,56,53,50,54,33,43,72,71,19,82,56,45,56,34,36,44,39,38,79,69,56,46,68,44,82,48,74,40,93,88,24,45,40,38,26,42,32,49,93,73,42,34,42,70,53,72,47,76,42,77,84,61,89,55,104,53,94,67,64,50,75,49,78,43,84,44,73,63,50,90,86,59,79,76,57,68,67,62,49,59,58,51,64,75,77,109

InterPro domains:
  IPR004843 Calcineurin-like, phosphoesterase domain [PF00149] (11-146)
  IPR006179 5'-Nucleotidase/apyrase [PTHR11575] (1-208)
  IPR029052 Metallo-dependent phosphatase-like [G3DSA:3.60.21.10] (1-209)
  IPR029052 Metallo-dependent phosphatase-like [SSF56300] (1-209)

Radius of gyration: 17.59 Å; Cα contacts (8 Å, |Δi|>4): 399; chains: 1; bounding box: 37×45×46 Å

pLDDT: mean 94.3, std 8.38, range [48.09, 98.88]

Nearest PDB structures (foldseek):
  6twa-assembly1_A  TM=8.795E-01  e=1.253E-11  Homo sapiens
  6hxw-assembly1_A  TM=8.749E-01  e=1.039E-11  Homo sapiens
  6s7f-assembly1_A  TM=8.800E-01  e=1.711E-11  Homo sapiens
  6xug-assembly1_A  TM=8.750E-01  e=2.488E-11  Homo sapiens
  6twf-assembly1_A-2  TM=8.903E-01  e=7.648E-11  Homo sapiens

Secondary structure (DSSP, 8-state):
-HHHHHHTT---EE--GGGGTTHHHHHHHHHHT-SS-EE-SSEEETTTSSBGGG-BSEEEEEETTEEEEEEEEE-HHHHTT-SSS-GGGEEEPPHHHHHHHHHHHHHHTT-SEEEEEEES-HHHHHHHHHH-TT--EEEE-SS--EEEEEETTEEEEEE-STTSEEEEEEEE----SS--PPEEEEEEEE--TTSPPPHHHHHHHHTT-

Sequence (209 aa):
MVPVLNEIGTHCAVLGNHDFDHGLEILSEWVAQTDFPWLMSNVMDNETGRPLGEGRITHVVHWDGRRIGLVGLVEKEWLDTLATINPEETTFLDFVEAGQKLAAQLKQEGCDYVIALTHMRTPNDIKLAENCEDIDIILGGHDHVYEIKQVNGRYIIKSGTDFRQFSKITVNFDKTGNNDTPEVTVEEVNVTSQIQEDPKLKEKLEKIH